Protein 5LS7 (pdb70)

Structure (mmCIF, N/CA/C/O backbone):
data_5LS7
#
_entry.id   5LS7
#
_cell.length_a   85.863
_cell.length_b   85.863
_cell.length_c   80.055
_cell.angle_alpha   90.00
_cell.angle_beta   90.00
_cell.angle_gamma   90.00
#
_symmetry.space_group_name_H-M   'I 4'
#
loop_
_entity.id
_entity.type
_entity.pdbx_description
1 polymer 'Aspartate 1-decarboxylase'
2 polymer 'PanD maturation factor'
3 polymer 'Aspartate 1-decarboxylase'
4 non-polymer GLYCEROL
5 non-polymer DI(HYDROXYETHYL)ETHER
6 non-polymer 'ACETYL COENZYME *A'
7 non-polymer 'MAGNESIUM ION'
8 non-polymer 'CARBON DIOXIDE'
9 non-polymer 'THIOCYANATE ION'
10 non-polymer 'methyl radical'
11 water water
#
loop_
_atom_site.group_PDB
_atom_site.id
_atom_site.type_symbol
_atom_site.label_atom_id
_atom_site.label_alt_id
_atom_site.label_comp_id
_atom_site.label_asym_id
_atom_site.label_entity_id
_atom_site.label_seq_id
_atom_site.pdbx_PDB_ins_code
_atom_site.Cartn_x
_atom_site.Cartn_y
_atom_site.Cartn_z
_atom_site.occupancy
_atom_site.B_iso_or_equiv
_atom_site.auth_seq_id
_atom_site.auth_comp_id
_atom_site.auth_asym_id
_atom_site.auth_atom_id
_atom_site.pdbx_PDB_model_num
ATOM 1 C C . SER A 1 17 ? 0.904 8.237 -16.206 1.00 46.63 0 SER A C 1
ATOM 2 O O . SER A 1 17 ? 1.596 7.071 -15.589 1.00 29.13 0 SER A O 1
ATOM 3 N N . MET A 1 18 ? 0.194 9.314 -15.630 1.00 34.60 1 MET A N 1
ATOM 4 C CA A MET A 1 18 ? 0.111 9.503 -14.176 0.50 18.00 1 MET A CA 1
ATOM 5 C CA B MET A 1 18 ? 0.161 9.369 -14.141 0.50 20.89 1 MET A CA 1
ATOM 6 C C . MET A 1 18 ? -1.105 8.711 -13.610 1.00 14.99 1 MET A C 1
ATOM 7 O O . MET A 1 18 ? -2.223 8.989 -14.049 1.00 18.62 1 MET A O 1
ATOM 16 N N . ILE A 1 19 ? -0.902 7.761 -12.694 1.00 10.87 2 ILE A N 1
ATOM 17 C CA . ILE A 1 19 ? -1.943 6.878 -12.277 1.00 9.97 2 ILE A CA 1
ATOM 18 C C . ILE A 1 19 ? -2.337 7.148 -10.838 1.00 9.77 2 ILE A C 1
ATOM 19 O O . ILE A 1 19 ? -1.468 7.192 -9.933 1.00 10.57 2 ILE A O 1
ATOM 24 N N . ARG A 1 20 ? -3.642 7.336 -10.616 1.00 9.32 3 ARG A N 1
ATOM 25 C CA . ARG A 1 20 ? -4.211 7.604 -9.324 1.00 8.73 3 ARG A CA 1
ATOM 26 C C . ARG A 1 20 ? -4.785 6.326 -8.649 1.00 9.10 3 ARG A C 1
ATOM 27 O O . ARG A 1 20 ? -5.241 5.431 -9.363 1.00 9.71 3 ARG A O 1
ATOM 35 N N . THR A 1 21 ? -4.799 6.327 -7.325 1.00 8.25 4 THR A N 1
ATOM 36 C CA . THR A 1 21 ? -5.483 5.311 -6.529 1.00 8.37 4 THR A CA 1
ATOM 37 C C . THR A 1 21 ? -6.768 5.906 -5.976 1.00 8.18 4 THR A C 1
ATOM 38 O O . THR A 1 21 ? -6.711 6.907 -5.254 1.00 9.01 4 THR A O 1
ATOM 42 N N . MET A 1 22 ? -7.893 5.307 -6.348 1.00 8.01 5 MET A N 1
ATOM 43 C CA . MET A 1 22 ? -9.237 5.848 -6.070 1.00 8.51 5 MET A CA 1
ATOM 44 C C . MET A 1 22 ? -10.051 4.825 -5.292 1.00 7.94 5 MET A C 1
ATOM 45 O O . MET A 1 22 ? -9.957 3.621 -5.525 1.00 8.74 5 MET A O 1
ATOM 50 N N . LEU A 1 23 ? -10.938 5.341 -4.434 1.00 8.42 6 LEU A N 1
ATOM 51 C CA . LEU A 1 23 ? -11.934 4.458 -3.790 1.00 8.25 6 LEU A CA 1
ATOM 52 C C . LEU A 1 23 ? -12.811 3.832 -4.841 1.00 8.47 6 LEU A C 1
ATOM 53 O O . LEU A 1 23 ? -13.496 4.507 -5.607 1.00 9.57 6 LEU A O 1
ATOM 58 N N . GLN A 1 24 ? -12.789 2.467 -4.897 1.00 8.38 7 GLN A N 1
ATOM 59 C CA . GLN A 1 24 ? -13.641 1.759 -5.844 1.00 8.42 7 GLN A CA 1
ATOM 60 C C . GLN A 1 24 ? -15.063 1.613 -5.318 1.00 8.62 7 GLN A C 1
ATOM 61 O O . GLN A 1 24 ? -16.041 1.765 -6.075 1.00 9.66 7 GLN A O 1
ATOM 67 N N . GLY A 1 25 ? -15.164 1.322 -4.037 1.00 8.90 8 GLY A N 1
ATOM 68 C CA . GLY A 1 25 ? -16.471 1.091 -3.396 1.00 9.70 8 GLY A CA 1
ATOM 69 C C . GLY A 1 25 ? -16.269 0.783 -1.942 1.00 8.07 8 GLY A C 1
ATOM 70 O O . GLY A 1 25 ? -15.173 0.544 -1.476 1.00 9.23 8 GLY A O 1
ATOM 71 N N . LYS A 1 26 ? -17.404 0.841 -1.220 1.00 8.18 9 LYS A N 1
ATOM 72 C CA . LYS A 1 26 ? -17.346 0.576 0.195 1.00 8.26 9 LYS A CA 1
ATOM 73 C C . LYS A 1 26 ? -18.675 0.015 0.707 1.00 8.24 9 LYS A C 1
ATOM 74 O O . LYS A 1 26 ? -19.750 0.320 0.158 1.00 9.16 9 LYS A O 1
ATOM 80 N N . LEU A 1 27 ? -18.558 -0.751 1.767 1.00 7.68 10 LEU A N 1
ATOM 81 C CA . LEU A 1 27 ? -19.675 -1.193 2.608 1.00 8.13 10 LEU A CA 1
ATOM 82 C C . LEU A 1 27 ? -19.610 -0.377 3.894 1.00 8.13 10 LEU A C 1
ATOM 83 O O . LEU A 1 27 ? -18.675 -0.474 4.653 1.00 9.29 10 LEU A O 1
ATOM 88 N N . HIS A 1 28 ? -20.643 0.489 4.063 1.00 8.56 11 HIS A N 1
ATOM 89 C CA . HIS A 1 28 ? -20.642 1.457 5.176 1.00 8.78 11 HIS A CA 1
ATOM 90 C C . HIS A 1 28 ? -21.421 0.939 6.360 1.00 8.51 11 HIS A C 1
ATOM 91 O O . HIS A 1 28 ? -22.652 0.756 6.301 1.00 9.18 11 HIS A O 1
ATOM 98 N N . ARG A 1 29 ? -20.740 0.720 7.483 1.00 8.54 12 ARG A N 1
ATOM 99 C CA . ARG A 1 29 ? -21.321 0.366 8.740 1.00 9.03 12 ARG A CA 1
ATOM 100 C C . ARG A 1 29 ? -22.030 -0.977 8.702 1.00 9.64 12 ARG A C 1
ATOM 101 O O . ARG A 1 29 ? -23.140 -1.168 9.219 1.00 11.50 12 ARG A O 1
ATOM 109 N N . VAL A 1 30 ? -21.368 -1.984 8.120 1.00 9.00 13 VAL A N 1
ATOM 110 C CA . VAL A 1 30 ? -21.763 -3.345 8.334 1.00 9.45 13 VAL A CA 1
ATOM 111 C C . VAL A 1 30 ? -21.328 -3.784 9.723 1.00 8.95 13 VAL A C 1
ATOM 112 O O . VAL A 1 30 ? -20.381 -3.222 10.307 1.00 10.46 13 VAL A O 1
ATOM 116 N N . LYS A 1 31 ? -21.987 -4.806 10.234 1.00 9.56 14 LYS A N 1
ATOM 117 C CA A LYS A 1 31 ? -21.760 -5.321 11.496 0.50 8.95 14 LYS A CA 1
ATOM 118 C CA B LYS A 1 31 ? -21.753 -5.348 11.584 0.50 9.13 14 LYS A CA 1
ATOM 119 C C . LYS A 1 31 ? -21.095 -6.721 11.438 1.00 9.23 14 LYS A C 1
ATOM 120 O O . LYS A 1 31 ? -21.566 -7.594 10.670 1.00 10.66 14 LYS A O 1
ATOM 131 N N . VAL A 1 32 ? -20.026 -6.937 12.194 1.00 8.95 15 VAL A N 1
ATOM 132 C CA . VAL A 1 32 ? -19.339 -8.222 12.242 1.00 8.66 15 VAL A CA 1
ATOM 133 C C . VAL A 1 32 ? -20.311 -9.286 12.837 1.00 9.12 15 VAL A C 1
ATOM 134 O O . VAL A 1 32 ? -20.839 -9.093 13.933 1.00 10.26 15 VAL A O 1
ATOM 138 N N . THR A 1 33 ? -20.457 -10.393 12.147 1.00 9.14 16 THR A N 1
ATOM 139 C CA . THR A 1 33 ? -21.318 -11.510 12.549 1.00 9.84 16 THR A CA 1
ATOM 140 C C . THR A 1 33 ? -20.540 -12.629 13.221 1.00 10.26 16 THR A C 1
ATOM 141 O O . THR A 1 33 ? -21.113 -13.384 14.026 1.00 11.46 16 THR A O 1
ATOM 145 N N . HIS A 1 34 ? -19.274 -12.800 12.871 1.00 10.16 17 HIS A N 1
ATOM 146 C CA . HIS A 1 34 ? -18.434 -13.877 13.357 1.00 11.42 17 HIS A CA 1
ATOM 147 C C . HIS A 1 34 ? -17.023 -13.316 13.476 1.00 11.13 17 HIS A C 1
ATOM 148 O O . HIS A 1 34 ? -16.598 -12.534 12.608 1.00 10.81 17 HIS A O 1
ATOM 155 N N . ALA A 1 35 ? -16.272 -13.731 14.503 1.00 12.08 18 ALA A N 1
ATOM 156 C CA . ALA A 1 35 ? -14.838 -13.335 14.665 1.00 12.76 18 ALA A CA 1
ATOM 157 C C . ALA A 1 35 ? -14.171 -14.545 15.211 1.00 13.52 18 ALA A C 1
ATOM 158 O O . ALA A 1 35 ? -14.471 -14.936 16.346 1.00 18.90 18 ALA A O 1
ATOM 160 N N . ASP A 1 36 ? -13.383 -15.280 14.424 1.00 10.59 19 ASP A N 1
ATOM 161 C CA . ASP A 1 36 ? -12.868 -16.588 14.884 1.00 10.08 19 ASP A CA 1
ATOM 162 C C . ASP A 1 36 ? -11.440 -16.790 14.353 1.00 9.84 19 ASP A C 1
ATOM 163 O O . ASP A 1 36 ? -11.216 -16.908 13.141 1.00 10.06 19 ASP A O 1
ATOM 168 N N . LEU A 1 37 ? -10.510 -16.877 15.305 1.00 9.85 20 LEU A N 1
ATOM 169 C CA . LEU A 1 37 ? -9.086 -17.097 15.022 1.00 10.03 20 LEU A CA 1
ATOM 170 C C . LEU A 1 37 ? -8.862 -18.406 14.279 1.00 10.68 20 LEU A C 1
ATOM 171 O O . LEU A 1 37 ? -7.810 -18.551 13.585 1.00 11.77 20 LEU A O 1
ATOM 176 N N . HIS A 1 38 ? -9.736 -19.392 14.461 1.00 10.49 21 HIS A N 1
ATOM 177 C CA . HIS A 1 38 ? -9.535 -20.723 13.870 1.00 11.18 21 HIS A CA 1
ATOM 178 C C . HIS A 1 38 ? -10.109 -20.789 12.458 1.00 11.50 21 HIS A C 1
ATOM 179 O O . HIS A 1 38 ? -9.858 -21.782 11.766 1.00 13.71 21 HIS A O 1
ATOM 186 N N . TYR A 1 39 ? -10.898 -19.829 11.991 1.00 9.90 22 TYR A N 1
ATOM 187 C CA . TYR A 1 39 ? -11.410 -19.840 10.634 1.00 9.79 22 TYR A CA 1
ATOM 188 C C . TYR A 1 39 ? -10.318 -19.480 9.621 1.00 10.15 22 TYR A C 1
ATOM 189 O O . TYR A 1 39 ? -9.404 -18.691 9.972 1.00 11.25 22 TYR A O 1
ATOM 198 N N . GLU A 1 40 ? -10.446 -19.965 8.414 1.00 9.68 23 GLU A N 1
ATOM 199 C CA . GLU A 1 40 ? -9.597 -19.494 7.352 1.00 11.24 23 GLU A CA 1
ATOM 200 C C . GLU A 1 40 ? -10.116 -18.108 6.887 1.00 11.50 23 GLU A C 1
ATOM 201 O O . GLU A 1 40 ? -11.368 -17.990 6.654 1.00 12.87 23 GLU A O 1
ATOM 207 N N . GLY A 1 41 ? -9.361 -17.059 6.806 1.00 12.12 24 GLY A N 1
ATOM 208 C CA . GLY A 1 41 ? -7.856 -16.955 6.974 1.00 15.99 24 GLY A CA 1
ATOM 209 C C . GLY A 1 41 ? -7.162 -16.909 5.504 1.00 15.06 24 GLY A C 1
ATOM 210 O O . GLY A 1 41 ? -6.158 -17.416 5.296 1.00 17.55 24 GLY A O 1
ATOM 212 N N . MET B 2 1 ? -23.700 12.023 10.150 1.00 11.40 1 MET B N 1
ATOM 213 C CA . MET B 2 1 ? -24.085 10.681 9.607 1.00 11.06 1 MET B CA 1
ATOM 214 C C . MET B 2 1 ? -24.278 10.744 8.124 1.00 10.48 1 MET B C 1
ATOM 215 O O . MET B 2 1 ? -24.341 11.835 7.515 1.00 11.20 1 MET B O 1
ATOM 220 N N . LYS B 2 2 ? -24.378 9.547 7.521 1.00 10.83 2 LYS B N 1
ATOM 221 C CA A LYS B 2 2 ? -24.596 9.375 6.129 0.50 10.31 2 LYS B CA 1
ATOM 222 C CA B LYS B 2 2 ? -24.572 9.423 6.088 0.50 10.50 2 LYS B CA 1
ATOM 223 C C . LYS B 2 2 ? -25.830 10.195 5.656 1.00 10.21 2 LYS B C 1
ATOM 224 O O . LYS B 2 2 ? -26.754 10.496 6.457 1.00 10.70 2 LYS B O 1
ATOM 235 N N . LEU B 2 3 ? -25.933 10.414 4.365 1.00 9.91 3 LEU B N 1
ATOM 236 C CA . LEU B 2 3 ? -27.080 11.135 3.758 1.00 9.52 3 LEU B CA 1
ATOM 237 C C . LEU B 2 3 ? -28.370 10.425 4.192 1.00 9.85 3 LEU B C 1
ATOM 238 O O . LEU B 2 3 ? -28.525 9.198 3.965 1.00 10.66 3 LEU B O 1
ATOM 243 N N . THR B 2 4 ? -29.307 11.208 4.729 1.00 10.21 4 THR B N 1
ATOM 244 C CA . THR B 2 4 ? -30.562 10.715 5.304 1.00 10.69 4 THR B CA 1
ATOM 245 C C . THR B 2 4 ? -31.645 11.700 4.974 1.00 10.76 4 THR B C 1
ATOM 246 O O . THR B 2 4 ? -31.438 12.925 5.141 1.00 11.79 4 THR B O 1
ATOM 250 N N . ILE B 2 5 ? -32.824 11.207 4.579 1.00 10.34 5 ILE B N 1
ATOM 251 C CA . ILE B 2 5 ? -33.974 12.074 4.322 1.00 10.21 5 ILE B CA 1
ATOM 252 C C . ILE B 2 5 ? -34.840 12.098 5.558 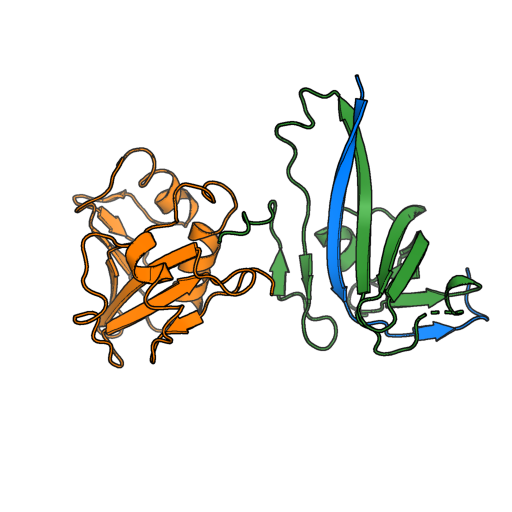1.00 11.44 5 ILE B C 1
ATOM 253 O O . ILE B 2 5 ? -35.158 11.013 6.083 1.00 13.24 5 ILE B O 1
ATOM 258 N N . ILE B 2 6 ? -35.219 13.284 5.998 1.00 11.40 6 ILE B N 1
ATOM 259 C CA . ILE B 2 6 ? -36.032 13.486 7.180 1.00 13.30 6 ILE B CA 1
ATOM 260 C C . ILE B 2 6 ? -37.228 14.366 6.889 1.00 12.60 6 ILE B C 1
ATOM 261 O O . ILE B 2 6 ? -37.165 15.238 6.048 1.00 13.74 6 ILE B O 1
ATOM 266 N N . ARG B 2 7 ? -38.288 14.126 7.603 1.00 14.66 7 ARG B N 1
ATOM 267 C CA . ARG B 2 7 ? -39.466 15.030 7.629 1.00 14.09 7 ARG B CA 1
ATOM 268 C C . ARG B 2 7 ? -39.246 15.953 8.783 1.00 16.90 7 ARG B C 1
ATOM 269 O O . ARG B 2 7 ? -39.093 15.549 9.965 1.00 19.66 7 ARG B O 1
ATOM 277 N N . LEU B 2 8 ? -39.227 17.252 8.491 1.00 14.78 8 LEU B N 1
ATOM 278 C CA . LEU B 2 8 ? -39.002 18.241 9.557 1.00 16.49 8 LEU B CA 1
ATOM 279 C C . LEU B 2 8 ? -40.369 18.724 10.140 1.00 18.92 8 LEU B C 1
ATOM 280 O O . LEU B 2 8 ? -41.190 19.339 9.431 1.00 20.87 8 LEU B O 1
ATOM 285 N N . GLU B 2 9 ? -40.570 18.528 11.439 1.00 23.00 9 GLU B N 1
ATOM 286 C CA . GLU B 2 9 ? -41.779 19.026 12.085 1.00 24.20 9 GLU B CA 1
ATOM 287 C C . GLU B 2 9 ? -41.475 20.124 13.078 1.00 30.81 9 GLU B C 1
ATOM 288 O O . GLU B 2 9 ? -42.381 20.820 13.500 1.00 36.13 9 GLU B O 1
ATOM 294 N N . LYS B 2 10 ? -40.268 20.201 13.557 1.00 33.06 10 LYS B N 1
ATOM 295 C CA . LYS B 2 10 ? -39.744 21.111 14.556 1.00 35.05 10 LYS B CA 1
ATOM 296 C C . LYS B 2 10 ? -38.400 21.527 13.888 1.00 36.17 10 LYS B C 1
ATOM 297 O O . LYS B 2 10 ? -37.775 20.774 13.066 1.00 33.38 10 LYS B O 1
ATOM 303 N N . PHE B 2 11 ? -37.970 22.750 14.102 1.00 34.05 11 PHE B N 1
ATOM 304 C CA . PHE B 2 11 ? -36.741 23.239 13.517 1.00 29.76 11 PHE B CA 1
ATOM 305 C C . PHE B 2 11 ? -35.769 23.604 14.604 1.00 26.44 11 PHE B C 1
ATOM 306 O O . PHE B 2 11 ? -36.097 24.333 15.511 1.00 37.65 11 PHE B O 1
ATOM 314 N N . SER B 2 12 ? -34.563 23.115 14.495 1.00 28.87 12 SER B N 1
ATOM 315 C CA . SER B 2 12 ? -33.499 23.452 15.412 1.00 30.48 12 SER B CA 1
ATOM 316 C C . SER B 2 12 ? -32.893 24.811 14.956 1.00 29.93 12 SER B C 1
ATOM 317 O O . SER B 2 12 ? -33.146 25.283 13.835 1.00 25.57 12 SER B O 1
ATOM 320 N N . ASP B 2 13 ? -32.092 25.458 15.834 1.00 32.36 13 ASP B N 1
ATOM 321 C CA . ASP B 2 13 ? -31.310 26.625 15.337 1.00 30.58 13 ASP B CA 1
ATOM 322 C C . ASP B 2 13 ? -30.475 26.338 14.076 1.00 25.86 13 ASP B C 1
ATOM 323 O O . ASP B 2 13 ? -30.476 27.156 13.119 1.00 27.83 13 ASP B O 1
ATOM 328 N N . GLN B 2 14 ? -29.815 25.206 14.038 1.00 23.43 14 GLN B N 1
ATOM 329 C CA . GLN B 2 14 ? -28.989 24.882 12.903 1.00 24.11 14 GLN B CA 1
ATOM 330 C C . GLN B 2 14 ? -29.877 24.576 11.697 1.00 20.02 14 GLN B C 1
ATOM 331 O O . GLN B 2 14 ? -29.510 24.939 10.600 1.00 19.09 14 GLN B O 1
ATOM 337 N N . ASP B 2 15 ? -31.062 23.949 11.877 1.00 19.38 15 ASP B N 1
ATOM 338 C CA . ASP B 2 15 ? -31.952 23.771 10.758 1.00 18.64 15 ASP B CA 1
ATOM 339 C C . ASP B 2 15 ? -32.388 25.102 10.121 1.00 17.86 15 ASP B C 1
ATOM 340 O O . ASP B 2 15 ? -32.435 25.232 8.894 1.00 18.27 15 ASP B O 1
ATOM 345 N N . ARG B 2 16 ? -32.643 26.082 10.965 1.00 20.74 16 ARG B N 1
ATOM 346 C CA A ARG B 2 16 ? -32.933 27.405 10.456 0.50 22.23 16 ARG B CA 1
ATOM 347 C CA B ARG B 2 16 ? -32.993 27.402 10.478 0.50 22.84 16 ARG B CA 1
ATOM 348 C C . ARG B 2 16 ? -31.830 28.105 9.690 1.00 21.41 16 ARG B C 1
ATOM 349 O O . ARG B 2 16 ? -32.075 28.672 8.630 1.00 24.35 16 ARG B O 1
ATOM 364 N N . ILE B 2 17 ? -30.599 27.973 10.199 1.00 21.87 17 ILE B N 1
ATOM 365 C CA . ILE B 2 17 ? -29.418 28.429 9.458 1.00 22.07 17 ILE B CA 1
ATOM 366 C C . ILE B 2 17 ? -29.362 27.797 8.064 1.00 17.75 17 ILE B C 1
ATOM 367 O O . ILE B 2 17 ? -29.152 28.404 7.033 1.00 20.03 17 ILE B O 1
ATOM 372 N N . ASP B 2 18 ? -29.496 26.473 8.051 1.00 16.64 18 ASP B N 1
ATOM 373 C CA . ASP B 2 18 ? -29.330 25.685 6.836 1.00 15.61 18 ASP B CA 1
ATOM 374 C C . ASP B 2 18 ? -30.468 25.956 5.845 1.00 15.94 18 ASP B C 1
ATOM 375 O O . ASP B 2 18 ? -30.200 26.100 4.625 1.00 15.67 18 ASP B O 1
ATOM 380 N N . LEU B 2 19 ? -31.715 26.073 6.337 1.00 16.15 19 LEU B N 1
ATOM 381 C CA . LEU B 2 19 ? -32.830 26.359 5.464 1.00 17.70 19 LEU B CA 1
ATOM 382 C C . LEU B 2 19 ? -32.701 27.780 4.860 1.00 18.22 19 LEU B C 1
ATOM 383 O O . LEU B 2 19 ? -33.204 28.002 3.718 1.00 18.82 19 LEU B O 1
ATOM 388 N N . GLN B 2 20 ? -32.063 28.704 5.586 1.00 20.77 20 GLN B N 1
ATOM 389 C CA . GLN B 2 20 ? -31.850 30.003 4.959 1.00 23.20 20 GLN B CA 1
ATOM 390 C C . GLN B 2 20 ? -30.837 29.987 3.808 1.00 20.62 20 GLN B C 1
ATOM 391 O O . GLN B 2 20 ? -30.979 30.793 2.906 1.00 23.98 20 GLN B O 1
ATOM 397 N N . LYS B 2 21 ? -29.870 29.065 3.838 1.00 18.82 21 LYS B N 1
ATOM 398 C CA . LYS B 2 21 ? -28.991 28.838 2.735 1.00 18.35 21 LYS B CA 1
ATOM 399 C C . LYS B 2 21 ? -29.650 28.115 1.589 1.00 19.65 21 LYS B C 1
ATOM 400 O O . LYS B 2 21 ? -29.367 28.399 0.395 1.00 22.17 21 LYS B O 1
ATOM 406 N N . ILE B 2 22 ? -30.500 27.128 1.837 1.00 15.47 22 ILE B N 1
ATOM 407 C CA . ILE B 2 22 ? -31.190 26.367 0.850 1.00 14.65 22 ILE B CA 1
ATOM 408 C C . ILE B 2 22 ? -32.217 27.313 0.148 1.00 17.12 22 ILE B C 1
ATOM 409 O O . ILE B 2 22 ? -32.343 27.240 -1.102 1.00 19.45 22 ILE B O 1
ATOM 414 N N . TRP B 2 23 ? -32.963 28.089 0.943 1.00 16.21 23 TRP B N 1
ATOM 415 C CA . TRP B 2 23 ? -34.073 28.988 0.465 1.00 18.44 23 TRP B CA 1
ATOM 416 C C . TRP B 2 23 ? -33.833 30.455 0.922 1.00 25.98 23 TRP B C 1
ATOM 417 O O . TRP B 2 23 ? -34.447 30.933 1.878 1.00 28.77 23 TRP B O 1
ATOM 428 N N . PRO B 2 24 ? -32.926 31.118 0.352 1.00 27.93 24 PRO B N 1
ATOM 429 C CA . PRO B 2 24 ? -32.799 32.617 0.807 1.00 37.45 24 PRO B CA 1
ATOM 430 C C . PRO B 2 24 ? -34.142 33.442 0.615 1.00 41.34 24 PRO B C 1
ATOM 431 O O . PRO B 2 24 ? -34.317 34.572 1.368 1.00 51.49 24 PRO B O 1
ATOM 435 N N . GLU B 2 25 ? -34.957 33.084 -0.325 1.00 36.71 25 GLU B N 1
ATOM 436 C CA . GLU B 2 25 ? -36.306 33.730 -0.512 1.00 34.20 25 GLU B CA 1
ATOM 437 C C . GLU B 2 25 ? -37.241 33.634 0.682 1.00 36.67 25 GLU B C 1
ATOM 438 O O . GLU B 2 25 ? -38.198 34.429 0.757 1.00 41.35 25 GLU B O 1
ATOM 444 N N . TYR B 2 26 ? -37.105 32.682 1.592 1.00 29.59 26 TYR B N 1
ATOM 445 C CA . TYR B 2 26 ? -38.051 32.445 2.639 1.00 29.74 26 TYR B CA 1
ATOM 446 C C . TYR B 2 26 ? -37.558 32.821 3.999 1.00 40.19 26 TYR B C 1
ATOM 447 O O . TYR B 2 26 ? -36.415 32.510 4.346 1.00 52.71 26 TYR B O 1
ATOM 456 N N . SER B 2 27 ? -38.415 33.422 4.815 1.00 46.38 27 SER B N 1
ATOM 457 C CA . SER B 2 27 ? -38.136 33.480 6.241 1.00 55.07 27 SER B CA 1
ATOM 458 C C . SER B 2 27 ? -38.441 32.115 6.879 1.00 60.68 27 SER B C 1
ATOM 459 O O . SER B 2 27 ? -39.619 31.669 6.801 1.00 54.37 27 SER B O 1
ATOM 462 N N . PRO B 2 28 ? -37.417 31.415 7.494 1.00 68.74 28 PRO B N 1
ATOM 463 C CA . PRO B 2 28 ? -37.848 30.212 8.264 1.00 76.79 28 PRO B CA 1
ATOM 464 C C . PRO B 2 28 ? -39.066 30.432 9.212 1.00 81.57 28 PRO B C 1
ATOM 465 O O . PRO B 2 28 ? -39.858 29.501 9.400 1.00 76.68 28 PRO B O 1
ATOM 469 N N . SER B 2 29 ? -39.229 31.657 9.727 1.00 78.51 29 SER B N 1
ATOM 470 C CA . SER B 2 29 ? -40.431 32.069 10.462 1.00 85.61 29 SER B CA 1
ATOM 471 C C . SER B 2 29 ? -41.734 31.631 9.820 1.00 79.57 29 SER B C 1
ATOM 472 O O . SER B 2 29 ? -42.582 31.101 10.518 1.00 96.03 29 SER B O 1
ATOM 475 N N . 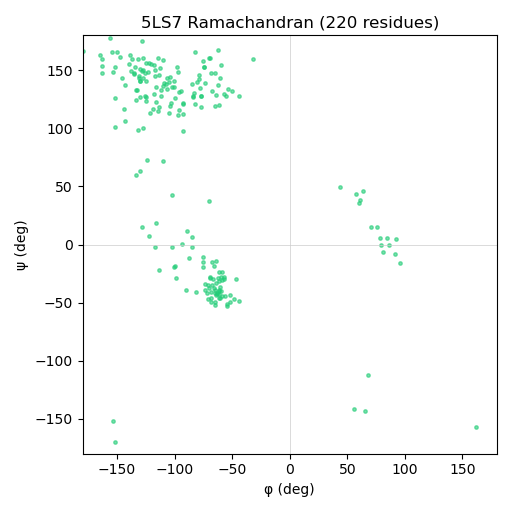SER B 2 30 ? -41.904 31.855 8.517 1.00 66.00 30 SER B N 1
ATOM 476 C CA . SER B 2 30 ? -43.165 31.514 7.831 1.00 63.17 30 SER B CA 1
ATOM 477 C C . SER B 2 30 ? -43.060 30.222 7.008 1.00 63.40 30 SER B C 1
ATOM 478 O O . SER B 2 30 ? -43.533 30.151 5.879 1.00 64.14 30 SER B O 1
ATOM 481 N N . LEU B 2 31 ? -42.404 29.217 7.599 1.00 58.55 31 LEU B N 1
ATOM 482 C CA . LEU B 2 31 ? -42.386 27.829 7.130 1.00 49.87 31 LEU B CA 1
ATOM 483 C C . LEU B 2 31 ? -43.185 26.985 8.141 1.00 50.20 31 LEU B C 1
ATOM 484 O O . LEU B 2 31 ? -42.718 26.152 8.930 1.00 46.96 31 LEU B O 1
ATOM 489 N N . GLN B 2 32 ? -44.446 27.219 8.063 1.00 36.57 32 GLN B N 1
ATOM 490 C CA . GLN B 2 32 ? -45.396 26.544 8.883 1.00 42.20 32 GLN B CA 1
ATOM 491 C C . GLN B 2 32 ? -45.655 25.150 8.235 1.00 33.26 32 GLN B C 1
ATOM 492 O O . GLN B 2 32 ? -45.771 25.007 7.020 1.00 34.86 32 GLN B O 1
ATOM 498 N N . VAL B 2 33 ? -45.768 24.172 9.102 1.00 27.60 33 VAL B N 1
ATOM 499 C CA . VAL B 2 33 ? -46.028 22.776 8.677 1.00 23.82 33 VAL B CA 1
ATOM 500 C C . VAL B 2 33 ? -47.171 22.201 9.456 1.00 25.22 33 VAL B C 1
ATOM 501 O O . VAL B 2 33 ? -47.491 22.558 10.596 1.00 29.41 33 VAL B O 1
ATOM 505 N N . ASP B 2 34 ? -47.848 21.276 8.774 1.00 21.97 34 ASP B N 1
ATOM 506 C CA . ASP B 2 34 ? -48.956 20.521 9.450 1.00 23.14 34 ASP B CA 1
ATOM 507 C C . ASP B 2 34 ? -49.032 19.174 8.755 1.00 23.80 34 ASP B C 1
ATOM 508 O O . ASP B 2 34 ? -48.175 18.861 7.937 1.00 22.94 34 ASP B O 1
ATOM 513 N N . ASP B 2 35 ? -50.042 18.381 9.007 1.00 25.77 35 ASP B N 1
ATOM 514 C CA . ASP B 2 35 ? -50.063 17.097 8.366 1.00 26.83 35 ASP B CA 1
ATOM 515 C C . ASP B 2 35 ? -50.111 17.025 6.898 1.00 22.52 35 ASP B C 1
ATOM 516 O O . ASP B 2 35 ? -49.587 16.022 6.317 1.00 23.44 35 ASP B O 1
ATOM 521 N N . ASN B 2 36 ? -50.750 18.014 6.255 1.00 20.54 36 ASN B N 1
ATOM 522 C CA . ASN B 2 36 ? -50.834 18.082 4.779 1.00 17.92 36 ASN B CA 1
ATOM 523 C C . ASN B 2 36 ? -49.867 19.093 4.108 1.00 17.21 36 ASN B C 1
ATOM 524 O O . ASN B 2 36 ? -49.807 19.109 2.907 1.00 19.71 36 ASN B O 1
ATOM 529 N N . HIS B 2 37 ? -49.090 19.836 4.922 1.00 18.26 37 HIS B N 1
ATOM 530 C CA . HIS B 2 37 ? -48.096 20.798 4.394 1.00 16.10 37 HIS B CA 1
ATOM 531 C C . HIS B 2 37 ? -46.788 20.436 5.092 1.00 16.31 37 HIS B C 1
ATOM 532 O O . HIS B 2 37 ? -46.590 20.805 6.237 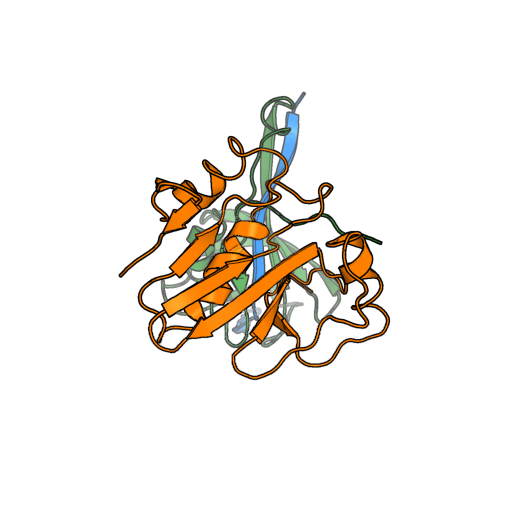1.00 18.81 37 HIS B O 1
ATOM 539 N N . ARG B 2 38 ? -45.935 19.715 4.381 1.00 14.39 38 ARG B N 1
ATOM 540 C CA . ARG B 2 38 ? -44.750 19.125 4.973 1.00 15.26 38 ARG B CA 1
ATOM 541 C C . ARG B 2 38 ? -43.479 19.736 4.410 1.00 13.07 38 ARG B C 1
ATOM 542 O O . ARG B 2 38 ? -43.478 20.225 3.272 1.00 14.26 38 ARG B O 1
ATOM 550 N N . ILE B 2 39 ? -42.378 19.583 5.131 1.00 13.11 39 ILE B N 1
ATOM 551 C CA . ILE B 2 39 ? -41.001 19.915 4.645 1.00 12.76 39 ILE B CA 1
ATOM 552 C C . ILE B 2 39 ? -40.204 18.622 4.839 1.00 12.11 39 ILE B C 1
ATOM 553 O O . ILE B 2 39 ? -40.158 18.072 5.925 1.00 13.48 39 ILE B O 1
ATOM 558 N N . TYR B 2 40 ? -39.569 18.203 3.722 1.00 11.54 40 TYR B N 1
ATOM 559 C CA . TYR B 2 40 ? -38.583 17.097 3.771 1.00 11.25 40 TYR B CA 1
ATOM 560 C C . TYR B 2 40 ? -37.239 17.712 3.436 1.00 11.28 40 TYR B C 1
ATOM 561 O O . TYR B 2 40 ? -37.108 18.579 2.573 1.00 11.91 40 TYR B O 1
ATOM 570 N N . ALA B 2 41 ? -36.196 17.166 4.079 1.00 10.67 41 ALA B N 1
ATOM 571 C CA . ALA B 2 41 ? -34.822 17.656 3.896 1.00 10.37 41 ALA B CA 1
ATOM 572 C C . ALA B 2 41 ? -33.862 16.518 3.830 1.00 10.16 41 ALA B C 1
ATOM 573 O O . ALA B 2 41 ? -34.081 15.424 4.378 1.00 11.35 41 ALA B O 1
ATOM 575 N N . ALA B 2 42 ? -32.705 16.764 3.169 1.00 10.19 42 ALA B N 1
ATOM 576 C CA . ALA B 2 42 ? -31.602 15.833 3.137 1.00 9.58 42 ALA B CA 1
ATOM 577 C C . ALA B 2 42 ? -30.496 16.298 4.092 1.00 9.64 42 ALA B C 1
ATOM 578 O O . ALA B 2 42 ? -30.032 17.427 3.957 1.00 11.61 42 ALA B O 1
ATOM 580 N N . ARG B 2 43 ? -30.156 15.435 5.046 1.00 10.12 43 ARG B N 1
ATOM 581 C CA A ARG B 2 43 ? -29.189 15.711 6.120 0.50 11.30 43 ARG B CA 1
ATOM 582 C CA B ARG B 2 43 ? -29.164 15.732 6.098 0.50 10.85 43 ARG B CA 1
ATOM 583 C C . ARG B 2 43 ? -27.912 14.931 5.843 1.00 9.71 43 ARG B C 1
ATOM 584 O O . ARG B 2 43 ? -27.977 13.734 5.433 1.00 11.12 43 ARG B O 1
ATOM 599 N N . PHE B 2 44 ? -26.732 15.549 6.087 1.00 10.33 44 PHE B N 1
ATOM 600 C CA . PHE B 2 44 ? -25.422 14.855 5.899 1.00 10.11 44 PHE B CA 1
ATOM 601 C C . PHE B 2 44 ? -24.456 15.527 6.908 1.00 10.03 44 PHE B C 1
ATOM 602 O O . PHE B 2 44 ? -24.311 16.754 6.879 1.00 10.22 44 PHE B O 1
ATOM 610 N N . ASN B 2 45 ? -23.813 14.698 7.750 1.00 10.69 45 ASN B N 1
ATOM 611 C CA . ASN B 2 45 ? -22.840 15.239 8.701 1.00 10.44 45 ASN B CA 1
ATOM 612 C C . ASN B 2 45 ? -23.336 16.512 9.393 1.00 11.61 45 ASN B C 1
ATOM 613 O O . ASN B 2 45 ? -22.693 17.544 9.468 1.00 12.61 45 ASN B O 1
ATOM 618 N N . GLU B 2 46 ? -24.602 16.381 9.908 1.00 12.17 46 GLU B N 1
ATOM 619 C CA . GLU B 2 46 ? -25.183 17.370 10.836 1.00 12.96 46 GLU B CA 1
ATOM 620 C C . GLU B 2 46 ? -25.636 18.669 10.146 1.00 11.87 46 GLU B C 1
ATOM 621 O O . GLU B 2 46 ? -25.918 19.663 10.833 1.00 13.56 46 GLU B O 1
ATOM 627 N N . ARG B 2 47 ? -25.753 18.664 8.847 1.00 11.71 47 ARG B N 1
ATOM 628 C CA . ARG B 2 47 ? -26.241 19.833 8.087 1.00 10.89 47 ARG B CA 1
ATOM 629 C C . ARG B 2 47 ? -27.251 19.434 7.035 1.00 10.33 47 ARG B C 1
ATOM 630 O O . ARG B 2 47 ? -27.180 18.351 6.463 1.00 12.12 47 ARG B O 1
ATOM 638 N N . LEU B 2 48 ? -28.216 20.338 6.766 1.00 10.85 48 LEU B N 1
ATOM 639 C CA . LEU B 2 48 ? -29.173 20.129 5.704 1.00 10.27 48 LEU B CA 1
ATOM 640 C C . LEU B 2 48 ? -28.580 20.588 4.357 1.00 10.27 48 LEU B C 1
ATOM 641 O O . LEU B 2 48 ? -28.072 21.732 4.259 1.00 11.93 48 LEU B O 1
ATOM 646 N N . LEU B 2 49 ? -28.596 19.727 3.343 1.00 9.82 49 LEU B N 1
ATOM 647 C CA . LEU B 2 49 ? -28.071 19.970 2.011 1.00 10.31 49 LEU B CA 1
ATOM 648 C C . LEU B 2 49 ? -29.106 20.319 0.978 1.00 9.74 49 LEU B C 1
ATOM 649 O O . LEU B 2 49 ? -28.759 20.797 -0.085 1.00 11.17 49 LEU B O 1
ATOM 654 N N . ALA B 2 50 ? -30.374 19.986 1.278 1.00 9.59 50 ALA B N 1
ATOM 655 C CA . ALA B 2 50 ? -31.445 20.177 0.287 1.00 9.67 50 ALA B CA 1
ATOM 656 C C . ALA B 2 50 ? -32.770 20.125 1.012 1.00 9.50 50 ALA B C 1
ATOM 657 O O . ALA B 2 50 ? -32.857 19.515 2.084 1.00 10.46 50 ALA B O 1
ATOM 659 N N . ALA B 2 51 ? -33.812 20.681 0.405 1.00 9.60 51 ALA B N 1
ATOM 660 C CA . ALA B 2 51 ? -35.157 20.573 0.919 1.00 10.24 51 ALA B CA 1
ATOM 661 C C . ALA B 2 51 ? -36.196 20.717 -0.148 1.00 9.87 51 ALA B C 1
ATOM 662 O O . ALA B 2 51 ? -35.901 21.150 -1.248 1.00 10.54 51 ALA B O 1
ATOM 664 N N . VAL B 2 52 ? -37.437 20.329 0.214 1.00 10.48 52 VAL B N 1
ATOM 665 C CA . VAL B 2 52 ? -38.610 20.452 -0.672 1.00 10.45 52 VAL B CA 1
ATOM 666 C C . VAL B 2 52 ? -39.820 20.566 0.188 1.00 10.43 52 VAL B C 1
ATOM 667 O O . VAL B 2 52 ? -39.886 20.032 1.300 1.00 11.80 52 VAL B O 1
ATOM 671 N N . ARG B 2 53 ? -40.828 21.319 -0.326 1.00 10.76 53 ARG B N 1
ATOM 672 C CA . ARG B 2 53 ? -42.122 21.411 0.320 1.00 11.74 53 ARG B CA 1
ATOM 673 C C . ARG B 2 53 ? -43.117 20.494 -0.377 1.00 11.31 53 ARG B C 1
ATOM 674 O O . ARG B 2 53 ? -43.123 20.350 -1.599 1.00 12.01 53 ARG B O 1
ATOM 682 N N . VAL B 2 54 ? -43.952 19.858 0.450 1.00 11.93 54 VAL B N 1
ATOM 683 C CA . VAL B 2 54 ? -44.921 18.856 -0.032 1.00 12.16 54 VAL B CA 1
ATOM 684 C C . VAL B 2 54 ? -46.327 19.230 0.437 1.00 13.73 54 VAL B C 1
ATOM 685 O O . VAL B 2 54 ? -46.506 19.506 1.656 1.00 16.78 54 VAL B O 1
ATOM 689 N N . THR B 2 55 ? -47.263 19.288 -0.481 1.00 12.68 55 THR B N 1
ATOM 690 C CA . THR B 2 55 ? -48.680 19.556 -0.175 1.00 14.61 55 THR B CA 1
ATOM 691 C C . THR B 2 55 ? -49.472 18.293 -0.508 1.00 14.24 55 THR B C 1
ATOM 692 O O . THR B 2 55 ? -49.451 17.877 -1.660 1.00 16.52 55 THR B O 1
ATOM 696 N N . LEU B 2 56 ? -50.119 17.691 0.500 1.00 14.90 56 LEU B N 1
ATOM 697 C CA . LEU B 2 56 ? -50.884 16.430 0.284 1.00 15.58 56 LEU B CA 1
ATOM 698 C C . LEU B 2 56 ? -52.384 16.777 0.180 1.00 15.71 56 LEU B C 1
ATOM 699 O O . LEU B 2 56 ? -52.948 17.517 1.054 1.00 18.88 56 LEU B O 1
ATOM 704 N N . SER B 2 57 ? -53.023 16.183 -0.778 1.00 14.70 57 SER B N 1
ATOM 705 C CA . SER B 2 57 ? -54.477 16.221 -0.968 1.00 17.48 57 SER B CA 1
ATOM 706 C C . SER B 2 57 ? -54.935 14.754 -1.247 1.00 15.35 57 SER B C 1
ATOM 707 O O . SER B 2 57 ? -55.514 14.442 -2.305 1.00 17.19 57 SER B O 1
ATOM 710 N N . GLY B 2 58 ? -54.680 13.873 -0.308 1.00 15.46 58 GLY B N 1
ATOM 711 C CA . GLY B 2 58 ? -55.062 12.458 -0.421 1.00 16.02 58 GLY B CA 1
ATOM 712 C C . GLY B 2 58 ? -54.280 11.733 -1.510 1.00 16.32 58 GLY B C 1
ATOM 713 O O . GLY B 2 58 ? -53.033 11.651 -1.450 1.00 18.12 58 GLY B O 1
ATOM 714 N N . THR B 2 59 ? -54.963 11.336 -2.592 1.00 15.11 59 THR B N 1
ATOM 715 C CA . THR B 2 59 ? -54.309 10.645 -3.714 1.00 14.80 59 THR B CA 1
ATOM 716 C C . THR B 2 59 ? -53.497 11.591 -4.590 1.00 15.89 59 THR B C 1
ATOM 717 O O . THR B 2 59 ? -52.758 11.102 -5.451 1.00 16.98 59 THR B O 1
ATOM 721 N N . GLU B 2 60 ? -53.640 12.925 -4.390 1.00 15.23 60 GLU B N 1
ATOM 722 C CA . GLU B 2 60 ? -52.890 13.892 -5.145 1.00 16.00 60 GLU B CA 1
ATOM 723 C C . GLU B 2 60 ? -51.886 14.574 -4.272 1.00 14.07 60 GLU B C 1
ATOM 724 O O . GLU B 2 60 ? -52.188 14.888 -3.131 1.00 16.68 60 GLU B O 1
ATOM 730 N N . GLY B 2 61 ? -50.646 14.746 -4.796 1.00 13.27 61 GLY B N 1
ATOM 731 C CA . GLY B 2 61 ? -49.627 15.478 -4.065 1.00 13.21 61 GLY B CA 1
ATOM 732 C C . GLY B 2 61 ? -48.899 16.459 -4.948 1.00 12.31 61 GLY B C 1
ATOM 733 O O . GLY B 2 61 ? -48.795 16.231 -6.154 1.00 13.72 61 GLY B O 1
ATOM 734 N N . ALA B 2 62 ? -48.383 17.537 -4.319 1.00 12.75 62 ALA B N 1
ATOM 735 C CA . ALA B 2 62 ? -47.654 18.581 -5.065 1.00 12.50 62 ALA B CA 1
ATOM 736 C C . ALA B 2 62 ? -46.309 18.850 -4.362 1.00 12.56 62 ALA B C 1
ATOM 737 O O . ALA B 2 62 ? -46.253 18.883 -3.131 1.00 15.45 62 ALA B O 1
ATOM 739 N N . LEU B 2 63 ? -45.308 19.052 -5.177 1.00 11.82 63 LEU B N 1
ATOM 740 C CA . LEU B 2 63 ? -43.973 19.383 -4.772 1.00 12.00 63 LEU B CA 1
ATOM 741 C C . LEU B 2 63 ? -43.705 20.851 -5.107 1.00 11.36 63 LEU B C 1
ATOM 742 O O . LEU B 2 63 ? -44.052 21.267 -6.226 1.00 13.62 63 LEU B O 1
ATOM 747 N N . ASP B 2 64 ? -43.050 21.614 -4.219 1.00 11.16 64 ASP B N 1
ATOM 748 C CA . ASP B 2 64 ? -42.630 22.967 -4.597 1.00 11.04 64 ASP B CA 1
ATOM 749 C C . ASP B 2 64 ? -41.328 23.264 -3.866 1.00 11.88 64 ASP B C 1
ATOM 750 O O . ASP B 2 64 ? -40.966 22.646 -2.854 1.00 11.90 64 ASP B O 1
ATOM 755 N N . SER B 2 65 ? -40.603 24.287 -4.383 1.00 13.01 65 SER B N 1
ATOM 756 C CA . SER B 2 65 ? -39.419 24.770 -3.735 1.00 13.33 65 SER B CA 1
ATOM 757 C C . SER B 2 65 ? -38.341 23.680 -3.599 1.00 12.10 65 SER B C 1
ATOM 758 O O . SER B 2 65 ? -37.570 23.689 -2.613 1.00 14.11 65 SER B O 1
ATOM 761 N N . LEU B 2 66 ? -38.199 22.786 -4.578 1.00 11.22 66 LEU B N 1
ATOM 762 C CA . LEU B 2 66 ? -37.109 21.804 -4.517 1.00 10.89 66 LEU B CA 1
ATOM 763 C C . LEU B 2 66 ? -35.764 22.515 -4.776 1.00 11.18 66 LEU B C 1
ATOM 764 O O . LEU B 2 66 ? -35.595 23.087 -5.887 1.00 12.70 66 LEU B O 1
ATOM 769 N N A ARG B 2 67 ? -34.800 22.353 -3.879 0.60 10.76 67 ARG B N 1
ATOM 770 N N B ARG B 2 67 ? -34.843 22.500 -3.812 0.40 11.57 67 ARG B N 1
ATOM 771 C CA . ARG B 2 67 ? -33.494 22.954 -4.131 1.00 10.99 67 ARG B CA 1
ATOM 772 C C . ARG B 2 67 ? -32.460 22.153 -3.333 1.00 10.07 67 ARG B C 1
ATOM 773 O O . ARG B 2 67 ? -32.611 21.923 -2.133 1.00 11.30 67 ARG B O 1
ATOM 788 N N . VAL B 2 68 ? -31.373 21.835 -4.064 1.00 10.55 68 VAL B N 1
ATOM 789 C CA . VAL B 2 68 ? -30.153 21.231 -3.491 1.00 10.13 68 VAL B CA 1
ATOM 790 C C . VAL B 2 68 ? -29.074 22.356 -3.486 1.00 10.63 68 VAL B C 1
ATOM 791 O O . VAL B 2 68 ? -28.911 23.040 -4.521 1.00 11.78 68 VAL B O 1
ATOM 795 N N . ARG B 2 69 ? -28.361 22.509 -2.381 1.00 10.62 69 ARG B N 1
ATOM 796 C CA A ARG B 2 69 ? -27.352 23.558 -2.417 0.50 12.39 69 ARG B CA 1
ATOM 797 C CA B ARG B 2 69 ? -27.247 23.482 -2.331 0.50 11.30 69 ARG B CA 1
ATOM 798 C C . ARG B 2 69 ? -26.349 23.309 -3.555 1.00 11.64 69 ARG B C 1
ATOM 799 O O . ARG B 2 69 ? -25.903 22.162 -3.846 1.00 11.65 69 ARG B O 1
ATOM 814 N N . GLU B 2 70 ? -25.974 24.409 -4.212 1.00 12.33 70 GLU B N 1
ATOM 815 C CA A GLU B 2 70 ? -25.147 24.389 -5.369 0.50 13.83 70 GLU B CA 1
ATOM 816 C CA B GLU B 2 70 ? -25.182 24.306 -5.384 0.50 10.83 70 GLU B CA 1
ATOM 817 C C . GLU B 2 70 ? -23.859 23.531 -5.217 1.00 12.12 70 GLU B C 1
ATOM 818 O O . GLU B 2 70 ? -23.485 22.723 -6.089 1.00 13.79 70 GLU B O 1
ATOM 823 N N . VAL B 2 71 ? -23.230 23.709 -4.077 1.00 11.62 71 VAL B N 1
ATOM 824 C CA A VAL B 2 71 ? -21.913 23.089 -3.798 0.50 12.75 71 VAL B CA 1
ATOM 825 C CA B VAL B 2 71 ? -21.898 23.071 -3.893 0.50 13.65 71 VAL B CA 1
ATOM 826 C C . VAL B 2 71 ? -21.983 21.586 -3.838 1.00 13.19 71 VAL B C 1
ATOM 827 O O . VAL B 2 71 ? -20.941 20.912 -3.956 1.00 15.54 71 VAL B O 1
ATOM 834 N N . THR B 2 72 ? -23.133 20.942 -3.617 1.00 11.70 72 THR B N 1
ATOM 835 C CA . THR B 2 72 ? -23.254 19.466 -3.493 1.00 10.85 72 THR B CA 1
ATOM 836 C C . THR B 2 72 ? -24.106 18.881 -4.603 1.00 10.83 72 THR B C 1
ATOM 837 O O . THR B 2 72 ? -24.509 17.706 -4.455 1.00 12.01 72 THR B O 1
ATOM 841 N N . ARG B 2 73 ? -24.336 19.565 -5.718 1.00 11.16 73 ARG B N 1
ATOM 842 C CA . ARG B 2 73 ? -25.100 19.026 -6.815 1.00 11.28 73 ARG B CA 1
ATOM 843 C C . ARG B 2 73 ? -24.404 17.886 -7.552 1.00 11.47 73 ARG B C 1
ATOM 844 O O . ARG B 2 73 ? -23.165 17.716 -7.487 1.00 12.86 73 ARG B O 1
ATOM 852 N N . ARG B 2 74 ? -25.200 17.108 -8.289 1.00 11.53 74 ARG B N 1
ATOM 853 C CA . ARG B 2 74 ? -24.744 16.021 -9.117 1.00 12.07 74 ARG B CA 1
ATOM 854 C C . ARG B 2 74 ? -24.036 14.946 -8.340 1.00 11.97 74 ARG B C 1
ATOM 855 O O . ARG B 2 74 ? -23.072 14.292 -8.809 1.00 13.29 74 ARG B O 1
ATOM 863 N N . ARG B 2 75 ? -24.550 14.673 -7.135 1.00 11.00 75 ARG B N 1
ATOM 864 C CA A ARG B 2 75 ? -24.070 13.615 -6.263 0.50 11.37 75 ARG B CA 1
ATOM 865 C CA B ARG B 2 75 ? -24.091 13.655 -6.203 0.50 11.49 75 ARG B CA 1
ATOM 866 C C . ARG B 2 75 ? -25.212 12.795 -5.679 1.00 10.97 75 ARG B C 1
ATOM 867 O O . ARG B 2 75 ? -25.022 12.074 -4.702 1.00 14.02 75 ARG B O 1
ATOM 882 N N . GLY B 2 76 ? -26.392 12.860 -6.292 1.00 10.22 76 GLY B N 1
ATOM 883 C CA . GLY B 2 76 ? -27.550 12.009 -5.917 1.00 10.78 76 GLY B CA 1
ATOM 884 C C . GLY B 2 76 ? -28.379 12.526 -4.770 1.00 9.98 76 GLY B C 1
ATOM 885 O O . GLY B 2 76 ? -29.320 11.813 -4.363 1.00 10.53 76 GLY B O 1
ATOM 886 N N . VAL B 2 77 ? -28.109 13.725 -4.258 1.00 9.69 77 VAL B N 1
ATOM 887 C CA . VAL B 2 77 ? -28.864 14.257 -3.131 1.00 9.77 77 VAL B CA 1
ATOM 888 C C . VAL B 2 77 ? -30.343 14.495 -3.496 1.00 9.35 77 VAL B C 1
ATOM 889 O O . VAL B 2 77 ? -31.258 14.056 -2.784 1.00 10.17 77 VAL B O 1
ATOM 893 N N . GLY B 2 78 ? -30.566 15.230 -4.618 1.00 9.53 78 GLY B N 1
ATOM 894 C CA . GLY B 2 78 ? -31.931 15.467 -5.015 1.00 10.07 78 GLY B CA 1
ATOM 895 C C . GLY B 2 78 ? -32.698 14.217 -5.338 1.00 9.79 78 GLY B C 1
ATOM 896 O O . GLY B 2 78 ? -33.891 14.106 -4.968 1.00 10.64 78 GLY B O 1
ATOM 897 N N . GLN B 2 79 ? -32.029 13.283 -5.987 1.00 10.29 79 GLN B N 1
ATOM 898 C CA . GLN B 2 79 ? -32.725 12.011 -6.323 1.00 10.98 79 GLN B CA 1
ATOM 899 C C . GLN B 2 79 ? -33.161 11.301 -5.067 1.00 10.18 79 GLN B C 1
ATOM 900 O O . GLN B 2 79 ? -34.304 10.797 -5.005 1.00 10.93 79 GLN B O 1
ATOM 906 N N . TYR B 2 80 ? -32.282 11.192 -4.080 1.00 10.20 80 TYR B N 1
ATOM 907 C CA . TYR B 2 80 ? -32.652 10.475 -2.862 1.00 9.86 80 TYR B CA 1
ATOM 908 C C . TYR B 2 80 ? -33.782 11.198 -2.125 1.00 9.78 80 TYR B C 1
ATOM 909 O O . TYR B 2 80 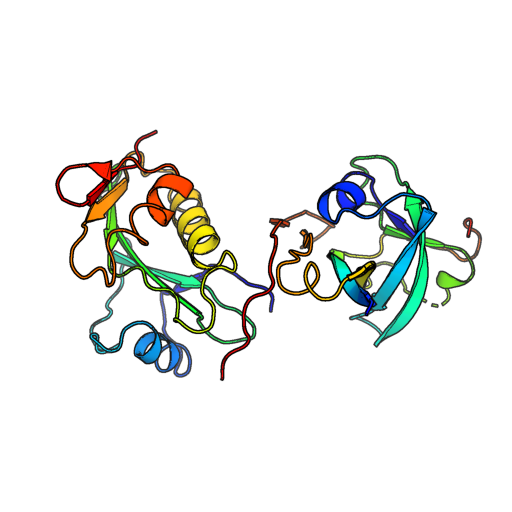? -34.712 10.551 -1.615 1.00 10.53 80 TYR B O 1
ATOM 918 N N . LEU B 2 81 ? -33.695 12.541 -2.062 1.00 9.78 81 LEU B N 1
ATOM 919 C CA . LEU B 2 81 ? -34.758 13.326 -1.435 1.00 9.66 81 LEU B CA 1
ATOM 920 C C . LEU B 2 81 ? -36.130 13.005 -2.050 1.00 9.63 81 LEU B C 1
ATOM 921 O O . LEU B 2 81 ? -37.064 12.682 -1.329 1.00 10.77 81 LEU B O 1
ATOM 926 N N . LEU B 2 82 ? -36.219 13.093 -3.357 1.00 10.26 82 LEU B N 1
ATOM 927 C CA . LEU B 2 82 ? -37.545 12.839 -3.978 1.00 10.67 82 LEU B CA 1
ATOM 928 C C . LEU B 2 82 ? -37.947 11.384 -3.883 1.00 11.02 82 LEU B C 1
ATOM 929 O O . LEU B 2 82 ? -39.135 11.056 -3.627 1.00 12.11 82 LEU B O 1
ATOM 934 N N . GLU B 2 83 ? -37.013 10.443 -4.024 1.00 11.01 83 GLU B N 1
ATOM 935 C CA . GLU B 2 83 ? -37.373 9.007 -3.831 1.00 11.75 83 GLU B CA 1
ATOM 936 C C . GLU B 2 83 ? -37.980 8.785 -2.472 1.00 11.59 83 GLU B C 1
ATOM 937 O O . GLU B 2 83 ? -38.988 8.028 -2.354 1.00 12.60 83 GLU B O 1
ATOM 943 N N . GLU B 2 84 ? -37.405 9.360 -1.427 1.00 11.02 84 GLU B N 1
ATOM 944 C CA . GLU B 2 84 ? -37.915 9.130 -0.083 1.00 11.90 84 GLU B CA 1
ATOM 945 C C . GLU B 2 84 ? -39.228 9.865 0.175 1.00 11.80 84 GLU B C 1
ATOM 946 O O . GLU B 2 84 ? -40.088 9.336 0.878 1.00 12.80 84 GLU B O 1
ATOM 952 N N . VAL B 2 85 ? -39.427 11.072 -0.401 1.00 11.20 85 VAL B N 1
ATOM 953 C CA . VAL B 2 85 ? -40.747 11.705 -0.272 1.00 10.95 85 VAL B CA 1
ATOM 954 C C . VAL B 2 85 ? -41.827 10.804 -0.898 1.00 11.77 85 VAL B C 1
ATOM 955 O O . VAL B 2 85 ? -42.886 10.583 -0.298 1.00 13.58 85 VAL B O 1
ATOM 959 N N . LEU B 2 86 ? -41.563 10.293 -2.080 1.00 11.75 86 LEU B N 1
ATOM 960 C CA . LEU B 2 86 ? -42.556 9.420 -2.726 1.00 12.95 86 LEU B CA 1
ATOM 961 C C . LEU B 2 86 ? -42.796 8.171 -1.964 1.00 13.36 86 LEU B C 1
ATOM 962 O O . LEU B 2 86 ? -43.953 7.736 -1.737 1.00 16.15 86 LEU B O 1
ATOM 967 N N . ARG B 2 87 ? -41.733 7.534 -1.468 1.00 13.41 87 ARG B N 1
ATOM 968 C CA . ARG B 2 87 ? -41.833 6.238 -0.768 1.00 14.79 87 ARG B CA 1
ATOM 969 C C . ARG B 2 87 ? -42.580 6.465 0.552 1.00 17.29 87 ARG B C 1
ATOM 970 O O . ARG B 2 87 ? -43.329 5.506 0.985 1.00 21.07 87 ARG B O 1
ATOM 978 N N . ASN B 2 88 ? -42.415 7.574 1.203 1.00 15.23 88 ASN B N 1
ATOM 979 C CA . ASN B 2 88 ? -43.034 7.821 2.501 1.00 16.99 88 ASN B CA 1
ATOM 980 C C . ASN B 2 88 ? -44.478 8.351 2.453 1.00 16.59 88 ASN B C 1
ATOM 981 O O . ASN B 2 88 ? -45.120 8.477 3.464 1.00 19.51 88 ASN B O 1
ATOM 986 N N . ASN B 2 89 ? -44.937 8.542 1.227 1.00 15.84 89 ASN B N 1
ATOM 987 C CA . ASN B 2 89 ? -46.329 8.950 0.956 1.00 16.27 89 ASN B CA 1
ATOM 988 C C . ASN B 2 89 ? -46.958 8.056 -0.096 1.00 15.60 89 ASN B C 1
ATOM 989 O O . ASN B 2 89 ? -47.357 8.436 -1.187 1.00 15.79 89 ASN B O 1
ATOM 994 N N . PRO B 2 90 ? -47.064 6.744 0.269 1.00 18.56 90 PRO B N 1
ATOM 995 C CA . PRO B 2 90 ? -47.541 5.722 -0.708 1.00 20.26 90 PRO B CA 1
ATOM 996 C C . PRO B 2 90 ? -49.005 5.908 -1.076 1.00 19.96 90 PRO B C 1
ATOM 997 O O . PRO B 2 90 ? -49.446 5.377 -2.100 1.00 23.46 90 PRO B O 1
ATOM 1001 N N . GLY B 2 91 ? -49.775 6.681 -0.333 1.00 20.26 91 GLY B N 1
ATOM 1002 C CA . GLY B 2 91 ? -51.165 6.930 -0.703 1.00 20.90 91 GLY B CA 1
ATOM 1003 C C . GLY B 2 91 ? -51.334 7.879 -1.829 1.00 17.05 91 GLY B C 1
ATOM 1004 O O . GLY B 2 91 ? -52.450 8.043 -2.358 1.00 19.22 91 GLY B O 1
ATOM 1005 N N . VAL B 2 92 ? -50.287 8.633 -2.185 1.00 16.88 92 VAL B N 1
ATOM 1006 C CA . VAL B 2 92 ? -50.324 9.546 -3.276 1.00 14.44 92 VAL B CA 1
ATOM 1007 C C . VAL B 2 92 ? -50.080 8.738 -4.565 1.00 15.79 92 VAL B C 1
ATOM 1008 O O . VAL B 2 92 ? -49.020 8.125 -4.719 1.00 19.84 92 VAL B O 1
ATOM 1012 N N . SER B 2 93 ? -51.068 8.792 -5.499 1.00 16.81 93 SER B N 1
ATOM 1013 C CA . SER B 2 93 ? -50.934 8.165 -6.829 1.00 18.73 93 SER B CA 1
ATOM 1014 C C . SER B 2 93 ? -50.559 9.089 -7.953 1.00 17.07 93 SER B C 1
ATOM 1015 O O . SER B 2 93 ? -50.090 8.625 -8.969 1.00 22.30 93 SER B O 1
ATOM 1018 N N . CYS B 2 94 ? -50.739 10.394 -7.789 1.00 16.05 94 CYS B N 1
ATOM 1019 C CA A CYS B 2 94 ? -50.311 11.377 -8.826 0.50 16.83 94 CYS B CA 1
ATOM 1020 C CA B CYS B 2 94 ? -50.347 11.346 -8.775 0.50 15.90 94 CYS B CA 1
ATOM 1021 C C . CYS B 2 94 ? -49.624 12.575 -8.153 1.00 14.85 94 CYS B C 1
ATOM 1022 O O . CYS B 2 94 ? -50.211 13.259 -7.322 1.00 15.32 94 CYS B O 1
ATOM 1027 N N . TRP B 2 95 ? -48.367 12.759 -8.590 1.00 13.44 95 TRP B N 1
ATOM 1028 C CA . TRP B 2 95 ? -47.555 13.856 -8.127 1.00 12.72 95 TRP B CA 1
ATOM 1029 C C . TRP B 2 95 ? -47.412 14.923 -9.210 1.00 12.54 95 TRP B C 1
ATOM 1030 O O . TRP B 2 95 ? -47.242 14.593 -10.381 1.00 14.47 95 TRP B O 1
ATOM 1041 N N . TRP B 2 96 ? -47.403 16.172 -8.809 1.00 11.96 96 TRP B N 1
ATOM 1042 C CA . TRP B 2 96 ? -47.171 17.322 -9.658 1.00 12.21 96 TRP B CA 1
ATOM 1043 C C . TRP B 2 96 ? -46.124 18.238 -9.092 1.00 12.02 96 TRP B C 1
ATOM 1044 O O . TRP B 2 96 ? -46.090 18.475 -7.898 1.00 13.87 96 TRP B O 1
ATOM 1055 N N . MET B 2 97 ? -45.280 18.783 -9.992 1.00 11.60 97 MET B N 1
ATOM 1056 C CA . MET B 2 97 ? -44.382 19.910 -9.657 1.00 11.85 97 MET B CA 1
ATOM 1057 C C . MET B 2 97 ? -44.468 20.953 -10.737 1.00 11.02 97 MET B C 1
ATOM 1058 O O . MET B 2 97 ? -44.197 20.646 -11.870 1.00 13.09 97 MET B O 1
ATOM 1063 N N . ALA B 2 98 ? -44.779 22.189 -10.375 1.00 13.39 98 ALA B N 1
ATOM 1064 C CA . ALA B 2 98 ? -4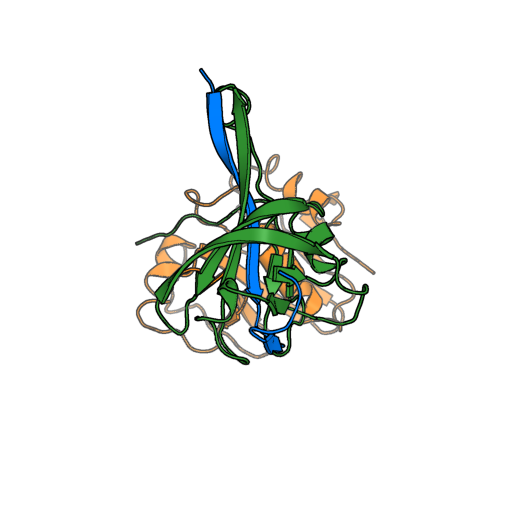4.770 23.282 -11.317 1.00 14.95 98 ALA B CA 1
ATOM 1065 C C . ALA B 2 98 ? -43.340 23.665 -11.760 1.00 16.62 98 ALA B C 1
ATOM 1066 O O . ALA B 2 98 ? -42.364 23.446 -10.975 1.00 17.10 98 ALA B O 1
ATOM 1068 N N . ASP B 2 99 ? -43.203 24.352 -12.872 1.00 15.95 99 ASP B N 1
ATOM 1069 C CA . ASP B 2 99 ? -41.933 24.905 -13.308 1.00 18.22 99 ASP B CA 1
ATOM 1070 C C . ASP B 2 99 ? -41.656 26.289 -12.803 1.00 18.92 99 ASP B C 1
ATOM 1071 O O . ASP B 2 99 ? -40.501 26.765 -13.098 1.00 21.54 99 ASP B O 1
ATOM 1076 N N . ALA B 2 100 ? -42.449 26.799 -11.826 1.00 25.19 100 ALA B N 1
ATOM 1077 C CA . ALA B 2 100 ? -42.233 28.165 -11.292 1.00 30.88 100 ALA B CA 1
ATOM 1078 C C . ALA B 2 100 ? -40.935 28.304 -10.504 1.00 29.55 100 ALA B C 1
ATOM 1079 O O . ALA B 2 100 ? -40.566 27.424 -9.759 1.00 30.56 100 ALA B O 1
ATOM 1081 N N . GLY B 2 101 ? -40.184 29.304 -10.776 1.00 29.37 101 GLY B N 1
ATOM 1082 C CA . GLY B 2 101 ? -38.998 29.613 -9.979 1.00 27.91 101 GLY B CA 1
ATOM 1083 C C . GLY B 2 101 ? -37.794 28.790 -10.238 1.00 21.57 101 GLY B C 1
ATOM 1084 O O . GLY B 2 101 ? -36.786 28.999 -9.562 1.00 24.89 101 GLY B O 1
ATOM 1085 N N . VAL B 2 102 ? -37.814 27.913 -11.240 1.00 20.43 102 VAL B N 1
ATOM 1086 C CA . VAL B 2 102 ? -36.626 27.071 -11.487 1.00 19.55 102 VAL B CA 1
ATOM 1087 C C . VAL B 2 102 ? -35.491 27.837 -12.228 1.00 27.35 102 VAL B C 1
ATOM 1088 O O . VAL B 2 102 ? -35.745 28.624 -13.038 1.00 37.01 102 VAL B O 1
ATOM 1092 N N . GLU B 2 103 ? -34.277 27.658 -11.729 1.00 24.30 103 GLU B N 1
ATOM 1093 C CA . GLU B 2 103 ? -33.039 28.372 -12.137 1.00 29.54 103 GLU B CA 1
ATOM 1094 C C . GLU B 2 103 ? -32.830 28.009 -13.672 1.00 25.60 103 GLU B C 1
ATOM 1095 O O . GLU B 2 103 ? -32.501 28.874 -14.466 1.00 26.24 103 GLU B O 1
ATOM 1101 N N . ASP B 2 104 ? -33.025 26.789 -14.072 1.00 18.21 104 ASP B N 1
ATOM 1102 C CA . ASP B 2 104 ? -32.693 26.338 -15.373 1.00 17.27 104 ASP B CA 1
ATOM 1103 C C . ASP B 2 104 ? -33.625 25.182 -15.733 1.00 16.24 104 ASP B C 1
ATOM 1104 O O . ASP B 2 104 ? -33.425 24.047 -15.231 1.00 16.28 104 ASP B O 1
ATOM 1109 N N . ARG B 2 105 ? -34.666 25.427 -16.535 1.00 16.60 105 ARG B N 1
ATOM 1110 C CA . ARG B 2 105 ? -35.595 24.341 -16.871 1.00 16.28 105 ARG B CA 1
ATOM 1111 C C . ARG B 2 105 ? -34.916 23.195 -17.545 1.00 15.03 105 ARG B C 1
ATOM 1112 O O . ARG B 2 105 ? -35.427 22.082 -17.455 1.00 15.57 105 ARG B O 1
ATOM 1120 N N . GLY B 2 106 ? -33.833 23.409 -18.320 1.00 15.25 106 GLY B N 1
ATOM 1121 C CA . GLY B 2 106 ? -33.162 22.313 -18.965 1.00 16.31 106 GLY B CA 1
ATOM 1122 C C . GLY B 2 106 ? -32.579 21.342 -17.960 1.00 15.50 106 GLY B C 1
ATOM 1123 O O . GLY B 2 106 ? -32.667 20.111 -18.180 1.00 16.28 106 GLY B O 1
ATOM 1124 N N . VAL B 2 107 ? -31.986 21.830 -16.884 1.00 15.20 107 VAL B N 1
ATOM 1125 C CA . VAL B 2 107 ? -31.445 20.992 -15.821 1.00 15.93 107 VAL B CA 1
ATOM 1126 C C . VAL B 2 107 ? -32.649 20.315 -15.083 1.00 14.58 107 VAL B C 1
ATOM 1127 O O . VAL B 2 107 ? -32.638 19.078 -14.852 1.00 14.18 107 VAL B O 1
ATOM 1131 N N . MET B 2 108 ? -33.623 21.088 -14.711 1.00 13.62 108 MET B N 1
ATOM 1132 C CA . MET B 2 108 ? -34.729 20.524 -13.954 1.00 14.07 108 MET B CA 1
ATOM 1133 C C . MET B 2 108 ? -35.457 19.453 -14.749 1.00 14.13 108 MET B C 1
ATOM 1134 O O . MET B 2 108 ? -35.883 18.408 -14.205 1.00 13.30 108 MET B O 1
ATOM 1139 N N . THR B 2 109 ? -35.665 19.654 -16.048 1.00 13.50 109 THR B N 1
ATOM 1140 C CA A THR B 2 109 ? -36.400 18.673 -16.773 0.50 14.45 109 THR B CA 1
ATOM 1141 C CA B THR B 2 109 ? -36.395 18.609 -16.783 0.50 14.62 109 THR B CA 1
ATOM 1142 C C . THR B 2 109 ? -35.574 17.358 -16.921 1.00 14.24 109 THR B C 1
ATOM 1143 O O . THR B 2 109 ? -36.117 16.238 -16.840 1.00 14.08 109 THR B O 1
ATOM 1150 N N . ALA B 2 110 ? -34.213 17.441 -17.073 1.00 13.55 110 ALA B N 1
ATOM 1151 C CA . ALA B 2 110 ? -33.401 16.224 -17.124 1.00 14.18 110 ALA B CA 1
ATOM 1152 C C . ALA B 2 110 ? -33.516 15.498 -15.791 1.00 13.43 110 ALA B C 1
ATOM 1153 O O . ALA B 2 110 ? -33.605 14.275 -15.747 1.00 14.37 110 ALA B O 1
ATOM 1155 N N . PHE B 2 111 ? -33.474 16.221 -14.660 1.00 13.53 111 PHE B N 1
ATOM 1156 C CA . PHE B 2 111 ? -33.584 15.603 -13.316 1.00 12.64 111 PHE B CA 1
ATOM 1157 C C . PHE B 2 111 ? -34.951 14.978 -13.135 1.00 12.79 111 PHE B C 1
ATOM 1158 O O . PHE B 2 111 ? -35.058 13.785 -12.747 1.00 12.91 111 PHE B O 1
ATOM 1166 N N . MET B 2 112 ? -36.048 15.659 -13.423 1.00 12.12 112 MET B N 1
ATOM 1167 C CA . MET B 2 112 ? -37.354 15.120 -13.185 1.00 12.08 112 MET B CA 1
ATOM 1168 C C . MET B 2 112 ? -37.618 13.909 -14.059 1.00 13.66 112 MET B C 1
ATOM 1169 O O . MET B 2 112 ? -38.263 12.916 -13.600 1.00 14.26 112 MET B O 1
ATOM 1174 N N . GLN B 2 113 ? -37.159 13.953 -15.307 1.00 13.23 113 GLN B N 1
ATOM 1175 C CA . GLN B 2 113 ? -37.320 12.764 -16.164 1.00 15.10 113 GLN B CA 1
ATOM 1176 C C . GLN B 2 113 ? -36.508 11.615 -15.659 1.00 15.42 113 GLN B C 1
ATOM 1177 O O . GLN B 2 113 ? -36.988 10.482 -15.731 1.00 16.83 113 GLN B O 1
ATOM 1183 N N . ALA B 2 114 ? -35.301 11.847 -15.126 1.00 15.80 114 ALA B N 1
ATOM 1184 C CA . ALA B 2 114 ? -34.539 10.727 -14.533 1.00 15.70 114 ALA B CA 1
ATOM 1185 C C . ALA B 2 114 ? -35.279 10.133 -13.361 1.00 15.54 114 ALA B C 1
ATOM 1186 O O . ALA B 2 114 ? -35.112 8.924 -13.062 1.00 19.13 114 ALA B O 1
ATOM 1188 N N . LEU B 2 115 ? -36.104 10.912 -12.630 1.00 16.05 115 LEU B N 1
ATOM 1189 C CA . LEU B 2 115 ? -36.898 10.454 -11.519 1.00 15.61 115 LEU B CA 1
ATOM 1190 C C . LEU B 2 115 ? -38.248 9.842 -11.918 1.00 17.51 115 LEU B C 1
ATOM 1191 O O . LEU B 2 115 ? -39.106 9.508 -11.079 1.00 20.00 115 LEU B O 1
ATOM 1196 N N . GLY B 2 116 ? -38.485 9.675 -13.220 1.00 15.66 116 GLY B N 1
ATOM 1197 C CA . GLY B 2 116 ? -39.699 9.001 -13.698 1.00 16.05 116 GLY B CA 1
ATOM 1198 C C . GLY B 2 116 ? -40.838 9.920 -13.985 1.00 14.18 116 GLY B C 1
ATOM 1199 O O . GLY B 2 116 ? -41.939 9.392 -14.216 1.00 16.62 116 GLY B O 1
ATOM 1200 N N . PHE B 2 117 ? -40.707 11.202 -13.909 1.00 13.51 117 PHE B N 1
ATOM 1201 C CA . PHE B 2 117 ? -41.762 12.142 -14.237 1.00 12.28 117 PHE B CA 1
ATOM 1202 C C . PHE B 2 117 ? -41.786 12.436 -15.712 1.00 13.20 117 PHE B C 1
ATOM 1203 O O . PHE B 2 117 ? -40.782 12.266 -16.422 1.00 15.19 117 PHE B O 1
ATOM 1211 N N A THR B 2 118 ? -42.964 12.760 -16.191 0.50 11.98 118 THR B N 1
ATOM 1212 N N B THR B 2 118 ? -42.927 12.924 -16.184 0.50 16.63 118 THR B N 1
ATOM 1213 C CA A THR B 2 118 ? -43.196 13.212 -17.582 0.50 13.02 118 THR B CA 1
ATOM 1214 C CA B THR B 2 118 ? -43.006 13.294 -17.598 0.50 16.28 118 THR B CA 1
ATOM 1215 C C A THR B 2 118 ? -43.387 14.740 -17.702 0.50 13.78 118 THR B C 1
ATOM 1216 C C B THR B 2 118 ? -43.177 14.797 -17.569 0.50 13.53 118 THR B C 1
ATOM 1217 O O A THR B 2 118 ? -44.106 15.367 -16.936 0.50 11.34 118 THR B O 1
ATOM 1218 O O B THR B 2 118 ? -43.618 15.450 -16.581 0.50 17.17 118 THR B O 1
ATOM 1225 N N . ALA B 2 119 ? -42.652 15.367 -18.646 1.00 14.51 119 ALA B N 1
ATOM 1226 C CA . ALA B 2 119 ? -42.746 16.808 -18.833 1.00 13.79 119 ALA B CA 1
ATOM 1227 C C . ALA B 2 119 ? -44.121 17.128 -19.468 1.00 15.25 119 ALA B C 1
ATOM 1228 O O . ALA B 2 119 ? -44.515 16.529 -20.464 1.00 21.33 119 ALA B O 1
ATOM 1230 N N . GLN B 2 120 ? -44.847 18.050 -18.839 1.00 14.13 120 GLN B N 1
ATOM 1231 C CA . GLN B 2 120 ? -46.209 18.466 -19.244 1.00 15.00 120 GLN B CA 1
ATOM 1232 C C . GLN B 2 120 ? -46.226 19.958 -19.354 1.00 14.03 120 GLN B C 1
ATOM 1233 O O . GLN B 2 120 ? -45.295 20.706 -18.982 1.00 15.20 120 GLN B O 1
ATOM 1239 N N . GLN B 2 121 ? -47.359 20.513 -19.814 1.00 15.18 121 GLN B N 1
ATOM 1240 C CA . GLN B 2 121 ? -47.505 21.941 -19.827 1.00 15.32 121 GLN B CA 1
ATOM 1241 C C . GLN B 2 121 ? -47.508 22.509 -18.396 1.00 14.56 121 GLN B C 1
ATOM 1242 O O . GLN B 2 121 ? -48.338 22.165 -17.565 1.00 18.07 121 GLN B O 1
ATOM 1248 N N . GLY B 2 122 ? -46.489 23.398 -18.128 1.00 14.15 122 GLY B N 1
ATOM 1249 C CA . GLY B 2 122 ? -46.384 24.006 -16.888 1.00 14.66 122 GLY B CA 1
ATOM 1250 C C . GLY B 2 122 ? -45.631 23.303 -15.728 1.00 13.88 122 GLY B C 1
ATOM 1251 O O . GLY B 2 122 ? -45.525 23.787 -14.623 1.00 15.57 122 GLY B O 1
ATOM 1252 N N . GLY B 2 123 ? -45.113 22.116 -15.999 1.00 13.50 123 GLY B N 1
ATOM 1253 C CA . GLY B 2 123 ? -44.451 21.322 -14.986 1.00 12.63 123 GLY B CA 1
ATOM 1254 C C . GLY B 2 123 ? -44.319 19.894 -15.323 1.00 13.13 123 GLY B C 1
ATOM 1255 O O . GLY B 2 123 ? -44.219 19.509 -16.473 1.00 15.35 123 GLY B O 1
ATOM 1256 N N . TRP B 2 124 ? -44.176 19.060 -14.251 1.00 12.01 124 TRP B N 1
ATOM 1257 C CA . TRP B 2 124 ? -43.842 17.633 -14.411 1.00 12.39 124 TRP B CA 1
ATOM 1258 C C . TRP B 2 124 ? -44.852 16.856 -13.546 1.00 11.94 124 TRP B C 1
ATOM 1259 O O . TRP B 2 124 ? -45.172 17.205 -12.412 1.00 13.18 124 TRP B O 1
ATOM 1270 N N . GLU B 2 125 ? -45.207 15.664 -14.099 1.00 12.63 125 GLU B N 1
ATOM 1271 C CA . GLU B 2 125 ? -46.208 14.746 -13.446 1.00 12.47 125 GLU B CA 1
ATOM 1272 C C . GLU B 2 125 ? -45.706 13.308 -13.347 1.00 13.42 125 GLU B C 1
ATOM 1273 O O . GLU B 2 125 ? -44.986 12.847 -14.229 1.00 14.17 125 GLU B O 1
ATOM 1279 N N . LYS B 2 126 ? -46.053 12.667 -12.241 1.00 13.34 126 LYS B N 1
ATOM 1280 C CA A LYS B 2 126 ? -45.711 11.225 -11.970 0.50 14.24 126 LYS B CA 1
ATOM 1281 C CA B LYS B 2 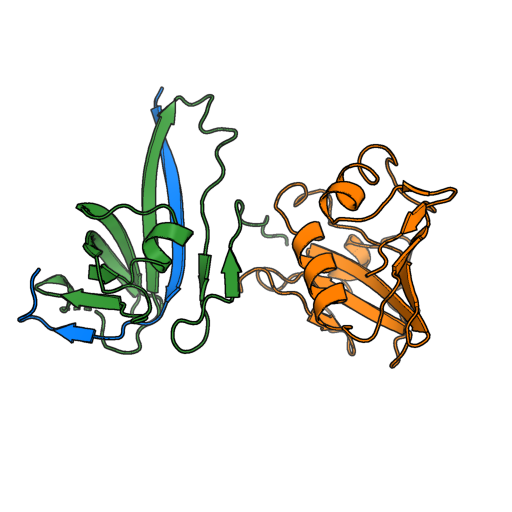126 ? -45.805 11.209 -12.219 0.50 14.09 126 LYS B CA 1
ATOM 1282 C C . LYS B 2 126 ? -47.026 10.581 -11.496 1.00 14.63 126 LYS B C 1
ATOM 1283 O O . LYS B 2 126 ? -47.321 10.794 -10.379 1.00 15.63 126 LYS B O 1
ATOM 1294 N N . CYS B 2 127 ? -47.650 9.776 -12.336 1.00 19.56 127 CYS B N 1
ATOM 1295 C CA . CYS B 2 127 ? -48.830 8.971 -11.822 1.00 22.36 127 CYS B CA 1
ATOM 1296 C C . CYS B 2 127 ? -48.545 7.445 -11.900 1.00 26.27 127 CYS B C 1
ATOM 1297 O O . CYS B 2 127 ? -47.871 6.960 -12.812 1.00 28.68 127 CYS B O 1
ATOM 1300 N N . SER B 2 128 ? -49.072 6.700 -10.918 1.00 32.83 128 SER B N 1
ATOM 1301 C CA . SER B 2 128 ? -48.812 5.201 -10.876 1.00 41.47 128 SER B CA 1
ATOM 1302 C C . SER B 2 128 ? -49.883 4.399 -11.643 1.00 47.26 128 SER B C 1
ATOM 1303 O O . SER B 2 128 ? -50.756 4.973 -12.309 1.00 52.86 128 SER B O 1
ATOM 1312 N N . CYS C 3 2 ? -11.580 -11.878 5.482 1.00 10.68 26 CYS D N 1
ATOM 1313 C CA . CYS C 3 2 ? -12.983 -11.454 5.870 1.00 9.21 26 CYS D CA 1
ATOM 1314 C C . CYS C 3 2 ? -13.888 -12.058 4.809 1.00 9.06 26 CYS D C 1
ATOM 1315 O O . CYS C 3 2 ? -13.797 -11.778 3.632 1.00 9.96 26 CYS D O 1
ATOM 1318 N N . ALA C 3 3 ? -14.851 -12.910 5.313 1.00 8.30 27 ALA D N 1
ATOM 1319 C CA . ALA C 3 3 ? -15.872 -13.504 4.422 1.00 8.12 27 ALA D CA 1
ATOM 1320 C C . ALA C 3 3 ? -17.141 -12.602 4.466 1.00 7.78 27 ALA D C 1
ATOM 1321 O O . ALA C 3 3 ? -17.591 -12.218 5.539 1.00 9.17 27 ALA D O 1
ATOM 1323 N N . ILE C 3 4 ? -17.631 -12.299 3.256 1.00 7.96 28 ILE D N 1
ATOM 1324 C CA . ILE C 3 4 ? -18.691 -11.260 3.103 1.00 8.13 28 ILE D CA 1
ATOM 1325 C C . ILE C 3 4 ? -19.768 -11.817 2.200 1.00 7.71 28 ILE D C 1
ATOM 1326 O O . ILE C 3 4 ? -19.476 -12.279 1.079 1.00 8.63 28 ILE D O 1
ATOM 1331 N N . ASP C 3 5 ? -21.046 -11.668 2.597 1.00 8.39 29 ASP D N 1
ATOM 1332 C CA . ASP C 3 5 ? -22.191 -12.050 1.750 1.00 9.03 29 ASP D CA 1
ATOM 1333 C C . ASP C 3 5 ? -21.967 -11.578 0.363 1.00 8.21 29 ASP D C 1
ATOM 1334 O O . ASP C 3 5 ? -21.738 -10.362 0.100 1.00 8.97 29 ASP D O 1
ATOM 1339 N N . GLN C 3 6 ? -22.089 -12.482 -0.639 1.00 9.31 30 GLN D N 1
ATOM 1340 C CA A GLN C 3 6 ? -21.916 -12.122 -2.008 0.50 10.62 30 GLN D CA 1
ATOM 1341 C CA B GLN C 3 6 ? -21.873 -12.073 -2.018 0.50 10.63 30 GLN D CA 1
ATOM 1342 C C . GLN C 3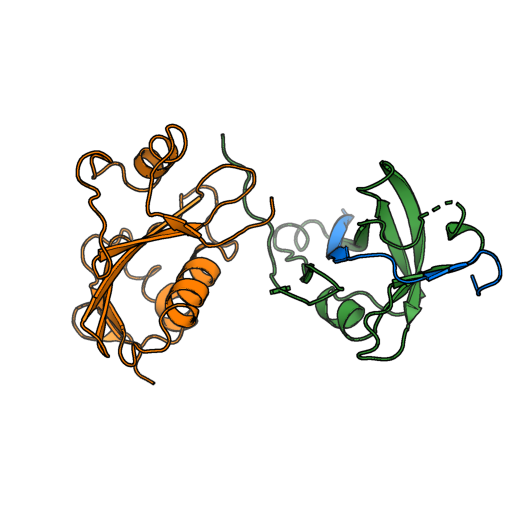 6 ? -22.759 -10.910 -2.517 1.00 9.73 30 GLN D C 1
ATOM 1343 O O . GLN C 3 6 ? -22.320 -10.194 -3.424 1.00 10.03 30 GLN D O 1
ATOM 1354 N N . ASP C 3 7 ? -23.975 -10.821 -1.983 1.00 9.54 31 ASP D N 1
ATOM 1355 C CA . ASP C 3 7 ? -24.787 -9.660 -2.378 1.00 9.93 31 ASP D CA 1
ATOM 1356 C C . ASP C 3 7 ? -24.110 -8.333 -1.984 1.00 9.24 31 ASP D C 1
ATOM 1357 O O . ASP C 3 7 ? -24.266 -7.323 -2.666 1.00 9.81 31 ASP D O 1
ATOM 1362 N N . PHE C 3 8 ? -23.447 -8.313 -0.833 1.00 8.79 32 PHE D N 1
ATOM 1363 C CA . PHE C 3 8 ? -22.786 -7.073 -0.385 1.00 8.86 32 PHE D CA 1
ATOM 1364 C C . PHE C 3 8 ? -21.570 -6.801 -1.244 1.00 8.58 32 PHE D C 1
ATOM 1365 O O . PHE C 3 8 ? -21.321 -5.642 -1.657 1.00 9.18 32 PHE D O 1
ATOM 1373 N N . LEU C 3 9 ? -20.783 -7.841 -1.577 1.00 8.79 33 LEU D N 1
ATOM 1374 C CA . LEU C 3 9 ? -19.693 -7.676 -2.543 1.00 9.39 33 LEU D CA 1
ATOM 1375 C C . LEU C 3 9 ? -20.194 -7.050 -3.804 1.00 10.03 33 LEU D C 1
ATOM 1376 O O . LEU C 3 9 ? -19.641 -6.086 -4.335 1.00 10.86 33 LEU D O 1
ATOM 1381 N N . ASP C 3 10 ? -21.302 -7.600 -4.369 1.00 10.34 34 ASP D N 1
ATOM 1382 C CA . ASP C 3 10 ? -21.837 -7.077 -5.610 1.00 11.34 34 ASP D CA 1
ATOM 1383 C C . ASP C 3 10 ? -22.220 -5.560 -5.471 1.00 10.61 34 ASP D C 1
ATOM 1384 O O . ASP C 3 10 ? -21.911 -4.774 -6.358 1.00 11.74 34 ASP D O 1
ATOM 1389 N N . ALA C 3 11 ? -22.866 -5.241 -4.368 1.00 9.91 35 ALA D N 1
ATOM 1390 C CA . ALA C 3 11 ? -23.361 -3.852 -4.217 1.00 10.76 35 ALA D CA 1
ATOM 1391 C C . ALA C 3 11 ? -22.181 -2.825 -4.156 1.00 11.00 35 ALA D C 1
ATOM 1392 O O . ALA C 3 11 ? -22.331 -1.708 -4.604 1.00 13.48 35 ALA D O 1
ATOM 1394 N N . ALA C 3 12 ? -21.055 -3.240 -3.571 1.00 9.87 36 ALA D N 1
ATOM 1395 C CA . ALA C 3 12 ? -19.869 -2.350 -3.477 1.00 10.38 36 ALA D CA 1
ATOM 1396 C C . ALA C 3 12 ? -18.887 -2.535 -4.608 1.00 10.03 36 ALA D C 1
ATOM 1397 O O . ALA C 3 12 ? -17.854 -1.875 -4.623 1.00 10.73 36 ALA D O 1
ATOM 1399 N N . GLY C 3 13 ? -19.196 -3.456 -5.565 1.00 10.69 37 GLY D N 1
ATOM 1400 C CA . GLY C 3 13 ? -18.295 -3.719 -6.630 1.00 10.41 37 GLY D CA 1
ATOM 1401 C C . GLY C 3 13 ? -17.007 -4.462 -6.265 1.00 10.04 37 GLY D C 1
ATOM 1402 O O . GLY C 3 13 ? -16.044 -4.479 -7.034 1.00 10.68 37 GLY D O 1
ATOM 1403 N N . ILE C 3 14 ? -16.976 -5.064 -5.067 1.00 10.00 38 ILE D N 1
ATOM 1404 C CA . ILE C 3 14 ? -15.778 -5.763 -4.524 1.00 9.93 38 ILE D CA 1
ATOM 1405 C C . ILE C 3 14 ? -15.797 -7.219 -5.083 1.00 10.21 38 ILE D C 1
ATOM 1406 O O . ILE C 3 14 ? -16.850 -7.833 -5.107 1.00 11.98 38 ILE D O 1
ATOM 1411 N N . LEU C 3 15 ? -14.621 -7.702 -5.481 1.00 10.14 39 LEU D N 1
ATOM 1412 C CA . LEU C 3 15 ? -14.468 -9.038 -6.006 1.00 10.22 39 LEU D CA 1
ATOM 1413 C C . LEU C 3 15 ? -13.989 -10.014 -4.938 1.00 9.61 39 LEU D C 1
ATOM 1414 O O . LEU C 3 15 ? -13.146 -9.686 -4.082 1.00 10.31 39 LEU D O 1
ATOM 1419 N N . GLU C 3 16 ? -14.409 -11.281 -5.062 1.00 11.12 40 GLU D N 1
ATOM 1420 C CA A GLU C 3 16 ? -13.729 -12.348 -4.376 0.50 9.81 40 GLU D CA 1
ATOM 1421 C CA B GLU C 3 16 ? -13.741 -12.340 -4.293 0.50 11.73 40 GLU D CA 1
ATOM 1422 C C . GLU C 3 16 ? -12.194 -12.361 -4.683 1.00 10.12 40 GLU D C 1
ATOM 1423 O O . GLU C 3 16 ? -11.842 -12.173 -5.847 1.00 11.67 40 GLU D O 1
ATOM 1434 N N . ASN C 3 17 ? -11.405 -12.480 -3.613 1.00 9.10 41 ASN D N 1
ATOM 1435 C CA . ASN C 3 17 ? -9.911 -12.438 -3.716 1.00 9.84 41 ASN D CA 1
ATOM 1436 C C . ASN C 3 17 ? -9.320 -11.004 -3.850 1.00 9.17 41 ASN D C 1
ATOM 1437 O O . ASN C 3 17 ? -8.108 -10.885 -3.938 1.00 10.73 41 ASN D O 1
ATOM 1442 N N . GLU C 3 18 ? -10.177 -9.978 -3.869 1.00 9.14 42 GLU D N 1
ATOM 1443 C CA . GLU C 3 18 ? -9.647 -8.606 -3.960 1.00 8.72 42 GLU D CA 1
ATOM 1444 C C . GLU C 3 18 ? -9.128 -8.134 -2.592 1.00 8.10 42 GLU D C 1
ATOM 1445 O O . GLU C 3 18 ? -9.677 -8.428 -1.536 1.00 8.45 42 GLU D O 1
ATOM 1451 N N . ALA C 3 19 ? -8.040 -7.319 -2.667 1.00 7.84 43 ALA D N 1
ATOM 1452 C CA . ALA C 3 19 ? -7.563 -6.649 -1.477 1.00 8.01 43 ALA D CA 1
ATOM 1453 C C . ALA C 3 19 ? -8.640 -5.676 -0.913 1.00 7.54 43 ALA D C 1
ATOM 1454 O O . ALA C 3 19 ? -9.256 -4.922 -1.697 1.00 8.69 43 ALA D O 1
ATOM 1456 N N . ILE C 3 20 ? -8.808 -5.679 0.387 1.00 7.17 44 ILE D N 1
ATOM 1457 C CA . ILE C 3 20 ? -9.770 -4.774 1.064 1.00 7.47 44 ILE D CA 1
ATOM 1458 C C . ILE C 3 20 ? -9.125 -4.220 2.313 1.00 7.22 44 ILE D C 1
ATOM 1459 O O . ILE C 3 20 ? -8.265 -4.821 2.957 1.00 8.34 44 ILE D O 1
ATOM 1464 N N . ASP C 3 21 ? -9.561 -2.978 2.632 1.00 7.11 45 ASP D N 1
ATOM 1465 C CA . ASP C 3 21 ? -9.238 -2.302 3.860 1.00 7.43 45 ASP D CA 1
ATOM 1466 C C . ASP C 3 21 ? -10.464 -2.327 4.776 1.00 7.66 45 ASP D C 1
ATOM 1467 O O . ASP C 3 21 ? -11.580 -2.123 4.313 1.00 9.33 45 ASP D O 1
ATOM 1472 N N . ILE C 3 22 ? -10.232 -2.551 6.063 1.00 7.25 46 ILE D N 1
ATOM 1473 C CA . ILE C 3 22 ? -11.296 -2.612 7.061 1.00 7.48 46 ILE D CA 1
ATOM 1474 C C . ILE C 3 22 ? -10.987 -1.612 8.164 1.00 7.07 46 ILE D C 1
ATOM 1475 O O . ILE C 3 22 ? -9.909 -1.660 8.775 1.00 8.06 46 ILE D O 1
ATOM 1480 N N . TRP C 3 23 ? -11.943 -0.703 8.403 1.00 7.36 47 TRP D N 1
ATOM 1481 C CA . TRP C 3 23 ? -11.797 0.373 9.364 1.00 7.92 47 TRP D CA 1
ATOM 1482 C C . TRP C 3 23 ? -12.878 0.203 10.443 1.00 7.56 47 TRP D C 1
ATOM 1483 O O . TRP C 3 23 ? -14.071 0.239 10.117 1.00 8.27 47 TRP D O 1
ATOM 1494 N N . ASN C 3 24 ? -12.467 -0.036 11.692 1.00 8.21 48 ASN D N 1
ATOM 1495 C CA . ASN C 3 24 ? -13.398 -0.461 12.738 1.00 8.82 48 ASN D CA 1
ATOM 1496 C C . ASN C 3 24 ? -13.809 0.749 13.550 1.00 7.96 48 ASN D C 1
ATOM 1497 O O . ASN C 3 24 ? -13.022 1.385 14.250 1.00 9.06 48 ASN D O 1
ATOM 1502 N N . VAL C 3 25 ? -15.106 1.139 13.412 1.00 8.38 49 VAL D N 1
ATOM 1503 C CA . VAL C 3 25 ? -15.656 2.302 14.128 1.00 8.97 49 VAL D CA 1
ATOM 1504 C C . VAL C 3 25 ? -15.759 2.026 15.622 1.00 8.93 49 VAL D C 1
ATOM 1505 O O . VAL C 3 25 ? -15.701 2.950 16.445 1.00 10.03 49 VAL D O 1
ATOM 1509 N N . THR C 3 26 ? -15.947 0.758 15.988 1.00 8.88 50 THR D N 1
ATOM 1510 C CA . THR C 3 26 ? -16.089 0.431 17.400 1.00 9.16 50 THR D CA 1
ATOM 1511 C C . THR C 3 26 ? -14.776 0.575 18.157 1.00 9.81 50 THR D C 1
ATOM 1512 O O . THR C 3 26 ? -14.760 1.110 19.257 1.00 11.63 50 THR D O 1
ATOM 1516 N N . ASN C 3 27 ? -13.656 0.024 17.604 1.00 9.44 51 ASN D N 1
ATOM 1517 C CA . ASN C 3 27 ? -12.429 0.001 18.341 1.00 10.49 51 ASN D CA 1
ATOM 1518 C C . ASN C 3 27 ? -11.288 0.820 17.701 1.00 9.59 51 ASN D C 1
ATOM 1519 O O . ASN C 3 27 ? -10.203 0.855 18.317 1.00 11.66 51 ASN D O 1
ATOM 1524 N N . GLY C 3 28 ? -11.476 1.430 16.543 1.00 9.18 52 GLY D N 1
ATOM 1525 C CA . GLY C 3 28 ? -10.469 2.240 15.892 1.00 9.88 52 GLY D CA 1
ATOM 1526 C C . GLY C 3 28 ? -9.427 1.455 15.108 1.00 8.94 52 GLY D C 1
ATOM 1527 O O . GLY C 3 28 ? -8.590 2.115 14.446 1.00 10.12 52 GLY D O 1
ATOM 1528 N N . LYS C 3 29 ? -9.395 0.128 15.145 1.00 8.98 53 LYS D N 1
ATOM 1529 C CA . LYS C 3 29 ? -8.369 -0.595 14.396 1.00 8.52 53 LYS D CA 1
ATOM 1530 C C . LYS C 3 29 ? -8.574 -0.477 12.917 1.00 8.57 53 LYS D C 1
ATOM 1531 O O . LYS C 3 29 ? -9.725 -0.390 12.397 1.00 9.82 53 LYS D O 1
ATOM 1537 N N . ARG C 3 30 ? -7.465 -0.466 12.170 1.00 8.30 54 ARG D N 1
ATOM 1538 C CA . ARG C 3 30 ? -7.451 -0.343 10.734 1.00 8.54 54 ARG D CA 1
ATOM 1539 C C . ARG C 3 30 ? -6.558 -1.458 10.190 1.00 7.97 54 ARG D C 1
ATOM 1540 O O . ARG C 3 30 ? -5.397 -1.540 10.631 1.00 10.04 54 ARG D O 1
ATOM 1548 N N . PHE C 3 31 ? -7.026 -2.272 9.269 1.00 8.22 55 PHE D N 1
ATOM 1549 C CA . PHE C 3 31 ? -6.185 -3.371 8.737 1.00 9.06 55 PHE D CA 1
ATOM 1550 C C . PHE C 3 31 ? -6.571 -3.661 7.313 1.00 8.62 55 PHE D C 1
ATOM 1551 O O . PHE C 3 31 ? -7.631 -3.233 6.822 1.00 10.48 55 PHE D O 1
ATOM 1559 N N . SER C 3 32 ? -5.692 -4.408 6.658 1.00 8.51 56 SER D N 1
ATOM 1560 C CA . SER C 3 32 ? -5.869 -4.754 5.263 1.00 8.29 56 SER D CA 1
ATOM 1561 C C . SER C 3 32 ? -5.816 -6.284 5.108 1.00 8.26 56 SER D C 1
ATOM 1562 O O . SER C 3 32 ? -4.976 -6.939 5.759 1.00 8.65 56 SER D O 1
ATOM 1565 N N . THR C 3 33 ? -6.674 -6.809 4.242 1.00 8.08 57 THR D N 1
ATOM 1566 C CA . THR C 3 33 ? -6.779 -8.255 4.021 1.00 8.90 57 THR D CA 1
ATOM 1567 C C . THR C 3 33 ? -7.290 -8.469 2.619 1.00 7.95 57 THR D C 1
ATOM 1568 O O . THR C 3 33 ? -7.034 -7.655 1.721 1.00 8.26 57 THR D O 1
ATOM 1572 N N . TYR C 3 34 ? -7.980 -9.582 2.390 1.00 8.78 58 TYR D N 1
ATOM 1573 C CA . TYR C 3 34 ? -8.633 -9.836 1.129 1.00 8.92 58 TYR D CA 1
ATOM 1574 C C . TYR C 3 34 ? -10.052 -10.417 1.391 1.00 8.14 58 TYR D C 1
ATOM 1575 O O . TYR C 3 34 ? -10.310 -10.885 2.466 1.00 9.16 58 TYR D O 1
ATOM 1584 N N . ALA C 3 35 ? -10.888 -10.299 0.365 1.00 8.22 59 ALA D N 1
ATOM 1585 C CA . ALA C 3 35 ? -12.301 -10.742 0.448 1.00 8.55 59 ALA D CA 1
ATOM 1586 C C . ALA C 3 35 ? -12.468 -12.238 0.158 1.00 8.47 59 ALA D C 1
ATOM 1587 O O . ALA C 3 35 ? -12.056 -12.716 -0.910 1.00 9.84 59 ALA D O 1
ATOM 1589 N N . ILE C 3 36 ? -13.130 -12.938 1.059 1.00 8.74 60 ILE D N 1
ATOM 1590 C CA . ILE C 3 36 ? -13.628 -14.311 0.877 1.00 10.36 60 ILE D CA 1
ATOM 1591 C C . ILE C 3 36 ? -15.158 -14.141 0.648 1.00 9.18 60 ILE D C 1
ATOM 1592 O O . ILE C 3 36 ? -15.800 -13.306 1.255 1.00 9.31 60 ILE D O 1
ATOM 1597 N N . ALA C 3 37 ? -15.702 -14.983 -0.216 1.00 9.30 61 ALA D N 1
ATOM 1598 C CA . ALA C 3 37 ? -17.147 -14.970 -0.403 1.00 10.13 61 ALA D CA 1
ATOM 1599 C C . ALA C 3 37 ? -17.882 -15.687 0.699 1.00 9.49 61 ALA D C 1
ATOM 1600 O O . ALA C 3 37 ? -17.410 -16.759 1.160 1.00 10.12 61 ALA D O 1
ATOM 1602 N N . ALA C 3 38 ? -19.020 -15.158 1.090 1.00 9.91 62 ALA D N 1
ATOM 1603 C CA . ALA C 3 38 ? -19.993 -15.867 1.959 1.00 10.28 62 ALA D CA 1
ATOM 1604 C C . ALA C 3 38 ? -21.297 -16.025 1.173 1.00 9.61 62 ALA D C 1
ATOM 1605 O O . ALA C 3 38 ? -21.644 -15.253 0.259 1.00 10.96 62 ALA D O 1
ATOM 1607 N N . GLU C 3 39 ? -22.036 -17.066 1.571 1.00 9.66 63 GLU D N 1
ATOM 1608 C CA . GLU C 3 39 ? -23.268 -17.459 0.916 1.00 11.02 63 GLU D CA 1
ATOM 1609 C C . GLU C 3 39 ? -24.217 -16.225 0.742 1.00 9.77 63 GLU D C 1
ATOM 1610 O O . GLU C 3 39 ? -24.515 -15.493 1.675 1.00 10.39 63 GLU D O 1
ATOM 1616 N N . ARG C 3 40 ? -24.721 -16.106 -0.486 1.00 10.98 64 ARG D N 1
ATOM 1617 C CA . ARG C 3 40 ? -25.657 -14.978 -0.816 1.00 10.98 64 ARG D CA 1
ATOM 1618 C C . ARG C 3 40 ? -26.853 -15.020 0.108 1.00 10.29 64 ARG D C 1
ATOM 1619 O O . ARG C 3 40 ? -27.524 -16.083 0.213 1.00 12.25 64 ARG D O 1
ATOM 1627 N N . GLY C 3 41 ? -27.165 -13.908 0.723 1.00 10.95 65 GLY D N 1
ATOM 1628 C CA . GLY C 3 41 ? -28.303 -13.839 1.588 1.00 12.16 65 GLY D CA 1
ATOM 1629 C C . GLY C 3 41 ? -28.064 -14.139 3.028 1.00 11.38 65 GLY D C 1
ATOM 1630 O O . GLY C 3 41 ? -28.953 -13.986 3.882 1.00 13.76 65 GLY D O 1
ATOM 1631 N N . SER C 3 42 ? -26.825 -14.614 3.346 1.00 10.03 66 SER D N 1
ATOM 1632 C CA . SER C 3 42 ? -26.510 -14.974 4.734 1.00 10.48 66 SER D CA 1
ATOM 1633 C C . SER C 3 42 ? -26.285 -13.779 5.646 1.00 9.58 66 SER D C 1
ATOM 1634 O O . SER C 3 42 ? -26.317 -13.889 6.854 1.00 10.72 66 SER D O 1
ATOM 1637 N N . ARG C 3 43 ? -25.993 -12.594 5.018 1.00 9.45 67 ARG D N 1
ATOM 1638 C CA A ARG C 3 43 ? -25.650 -11.353 5.834 0.50 9.43 67 ARG D CA 1
ATOM 1639 C CA B ARG C 3 43 ? -25.631 -11.372 5.655 0.50 9.85 67 ARG D CA 1
ATOM 1640 C C . ARG C 3 43 ? -24.380 -11.456 6.581 1.00 10.06 67 ARG D C 1
ATOM 1641 O O . ARG C 3 43 ? -24.157 -10.625 7.447 1.00 11.71 67 ARG D O 1
ATOM 1656 N N . ILE C 3 44 ? -23.539 -12.452 6.268 1.00 9.07 68 ILE D N 1
ATOM 1657 C CA . ILE C 3 44 ? -22.330 -12.698 7.038 1.00 9.40 68 ILE D CA 1
ATOM 1658 C C . ILE C 3 44 ? -21.242 -11.621 6.751 1.00 8.99 68 ILE D C 1
ATOM 1659 O O . ILE C 3 44 ? -20.999 -11.240 5.577 1.00 9.10 68 ILE D O 1
ATOM 1664 N N . ILE C 3 45 ? -20.589 -11.211 7.830 1.00 8.60 69 ILE D N 1
ATOM 1665 C CA . ILE C 3 45 ? -19.317 -10.467 7.836 1.00 8.10 69 ILE D CA 1
ATOM 1666 C C . ILE C 3 45 ? -18.447 -11.224 8.864 1.00 8.65 69 ILE D C 1
ATOM 1667 O O . ILE C 3 45 ? -18.629 -11.054 10.073 1.00 9.18 69 ILE D O 1
ATOM 1672 N N . SER C 3 46 ? -17.557 -12.100 8.360 1.00 8.25 70 SER D N 1
ATOM 1673 C CA . SER C 3 46 ? -16.848 -13.004 9.243 1.00 8.88 70 SER D CA 1
ATOM 1674 C C . SER C 3 46 ? -15.343 -12.634 9.198 1.00 8.51 70 SER D C 1
ATOM 1675 O O . SER C 3 46 ? -14.696 -12.730 8.153 1.00 9.64 70 SER D O 1
ATOM 1678 N N . VAL C 3 47 ? -14.843 -12.174 10.331 1.00 8.62 71 VAL D N 1
ATOM 1679 C CA . VAL C 3 47 ? -13.415 -11.749 10.486 1.00 9.34 71 VAL D CA 1
ATOM 1680 C C . VAL C 3 47 ? -12.630 -12.979 10.994 1.00 8.99 71 VAL D C 1
ATOM 1681 O O . VAL C 3 47 ? -12.868 -13.415 12.128 1.00 10.26 71 VAL D O 1
ATOM 1685 N N . ASN C 3 48 ? -11.772 -13.466 10.131 1.00 8.63 72 ASN D N 1
ATOM 1686 C CA . ASN C 3 48 ? -11.251 -14.840 10.293 1.00 9.04 72 ASN D CA 1
ATOM 1687 C C . ASN C 3 48 ? -9.713 -14.818 10.436 1.00 9.57 72 ASN D C 1
ATOM 1688 O O . ASN C 3 48 ? -9.010 -13.952 9.956 1.00 10.56 72 ASN D O 1
ATOM 1693 N N . GLY C 3 49 ? -9.192 -15.869 11.087 1.00 9.77 73 GLY D N 1
ATOM 1694 C CA . GLY C 3 49 ? -7.754 -16.050 11.180 1.00 9.63 73 GLY D CA 1
ATOM 1695 C C . GLY C 3 49 ? -7.154 -14.941 11.976 1.00 8.44 73 GLY D C 1
ATOM 1696 O O . GLY C 3 49 ? -7.674 -14.492 12.996 1.00 8.97 73 GLY D O 1
ATOM 1697 N N . ALA C 3 50 ? -5.914 -14.497 11.558 1.00 8.43 74 ALA D N 1
ATOM 1698 C CA . ALA C 3 50 ? -5.234 -13.481 12.323 1.00 8.23 74 ALA D CA 1
ATOM 1699 C C . ALA C 3 50 ? -6.078 -12.192 12.472 1.00 8.33 74 ALA D C 1
ATOM 1700 O O . ALA C 3 50 ? -5.941 -11.488 13.490 1.00 8.96 74 ALA D O 1
ATOM 1702 N N . ALA C 3 51 ? -6.916 -11.919 11.490 1.00 8.15 75 ALA D N 1
ATOM 1703 C CA . ALA C 3 51 ? -7.756 -10.702 11.545 1.00 8.95 75 ALA D CA 1
ATOM 1704 C C . ALA C 3 51 ? -8.691 -10.710 12.719 1.00 8.86 75 ALA D C 1
ATOM 1705 O O . ALA C 3 51 ? -9.136 -9.607 13.115 1.00 9.88 75 ALA D O 1
ATOM 1707 N N . ALA C 3 52 ? -9.045 -11.873 13.285 1.00 9.14 76 ALA D N 1
ATOM 1708 C CA . ALA C 3 52 ? -9.925 -11.913 14.445 1.00 9.76 76 ALA D CA 1
ATOM 1709 C C . ALA C 3 52 ? -9.326 -11.251 15.666 1.00 9.65 76 ALA D C 1
ATOM 1710 O O . ALA C 3 52 ? -10.079 -10.944 16.597 1.00 11.83 76 ALA D O 1
ATOM 1712 N N . HIS C 3 53 ? -8.009 -10.971 15.687 1.00 9.22 77 HIS D N 1
ATOM 1713 C CA . HIS C 3 53 ? -7.458 -10.121 16.736 1.00 9.18 77 HIS D CA 1
ATOM 1714 C C . HIS C 3 53 ? -7.889 -8.650 16.617 1.00 10.13 77 HIS D C 1
ATOM 1715 O O . HIS C 3 53 ? -7.617 -7.895 17.556 1.00 13.07 77 HIS D O 1
ATOM 1729 N N . ALA C 3 55 ? -11.157 -7.452 15.562 1.00 11.08 79 ALA D N 1
ATOM 1730 C CA . ALA C 3 55 ? -12.561 -7.148 15.644 1.00 11.27 79 ALA D CA 1
ATOM 1731 C C . ALA C 3 55 ? -13.270 -8.180 16.555 1.00 11.76 79 ALA D C 1
ATOM 1732 O O . ALA C 3 55 ? -12.799 -9.316 16.713 1.00 14.49 79 ALA D O 1
ATOM 1734 N N . SER C 3 56 ? -14.426 -7.788 17.044 1.00 11.87 80 SER D N 1
ATOM 1735 C CA . SER C 3 56 ? -15.332 -8.628 17.819 1.00 12.45 80 SER D CA 1
ATOM 1736 C C . SER C 3 56 ? -16.687 -8.670 17.115 1.00 11.39 80 SER D C 1
ATOM 1737 O O . SER C 3 56 ? -17.081 -7.757 16.365 1.00 10.54 80 SER D O 1
ATOM 1740 N N . VAL C 3 57 ? -17.448 -9.740 17.387 1.00 11.07 81 VAL D N 1
ATOM 1741 C CA . VAL C 3 57 ? -18.873 -9.763 16.948 1.00 10.08 81 VAL D CA 1
ATOM 1742 C C . VAL C 3 57 ? -19.616 -8.546 17.427 1.00 11.01 81 VAL D C 1
ATOM 1743 O O . VAL C 3 57 ? -19.458 -8.133 18.608 1.00 11.44 81 VAL D O 1
ATOM 1747 N N . GLY C 3 58 ? -20.392 -7.926 16.524 1.00 10.44 82 GLY D N 1
ATOM 1748 C CA . GLY C 3 58 ? -21.157 -6.735 16.835 1.00 10.73 82 GLY D CA 1
ATOM 1749 C C . GLY C 3 58 ? -20.422 -5.467 16.448 1.00 9.99 82 GLY D C 1
ATOM 1750 O O . GLY C 3 58 ? -21.015 -4.387 16.405 1.00 11.79 82 GLY D O 1
ATOM 1751 N N . ASP C 3 59 ? -19.079 -5.534 16.197 1.00 10.26 83 ASP D N 1
ATOM 1752 C CA . ASP C 3 59 ? -18.376 -4.294 15.832 1.00 9.29 83 ASP D CA 1
ATOM 1753 C C . ASP C 3 59 ? -18.904 -3.782 14.488 1.00 9.18 83 ASP D C 1
ATOM 1754 O O . ASP C 3 59 ? -19.292 -4.529 13.593 1.00 10.05 83 ASP D O 1
ATOM 1759 N N . ILE C 3 60 ? -18.889 -2.444 14.402 1.00 8.95 84 ILE D N 1
ATOM 1760 C CA . ILE C 3 60 ? -19.348 -1.727 13.214 1.00 9.16 84 ILE D CA 1
ATOM 1761 C C . ILE C 3 60 ? -18.090 -1.343 12.404 1.00 8.41 84 ILE D C 1
ATOM 1762 O O . ILE C 3 60 ? -17.178 -0.699 12.955 1.00 9.45 84 ILE D O 1
ATOM 1767 N N . VAL C 3 61 ? -18.057 -1.712 11.140 1.00 8.56 85 VAL D N 1
ATOM 1768 C CA . VAL C 3 61 ? -16.897 -1.480 10.273 1.00 8.54 85 VAL D CA 1
ATOM 1769 C C . VAL C 3 61 ? -17.279 -0.869 8.948 1.00 8.38 85 VAL D C 1
ATOM 1770 O O . VAL C 3 61 ? -18.433 -0.991 8.473 1.00 8.99 85 VAL D O 1
ATOM 1774 N N . ILE C 3 62 ? -16.280 -0.250 8.308 1.00 8.37 86 ILE D N 1
ATOM 1775 C CA . ILE C 3 62 ? -16.362 0.148 6.923 1.00 8.12 86 ILE D CA 1
ATOM 1776 C C . ILE C 3 62 ? -15.344 -0.786 6.186 1.00 7.92 86 ILE D C 1
ATOM 1777 O O . ILE C 3 62 ? -14.213 -0.917 6.616 1.00 8.85 86 ILE D O 1
ATOM 1782 N N . ILE C 3 63 ? -15.805 -1.366 5.062 1.00 7.75 87 ILE D N 1
ATOM 1783 C CA . ILE C 3 63 ? -14.970 -2.224 4.225 1.00 7.68 87 ILE D CA 1
ATOM 1784 C C . ILE C 3 63 ? -14.828 -1.543 2.876 1.00 7.90 87 ILE D C 1
ATOM 1785 O O . ILE C 3 63 ? -15.849 -1.228 2.219 1.00 9.33 87 ILE D O 1
ATOM 1790 N N . ALA C 3 64 ? -13.584 -1.276 2.447 1.00 8.30 88 ALA D N 1
ATOM 1791 C CA . ALA C 3 64 ? -13.340 -0.520 1.231 1.00 8.59 88 ALA D CA 1
ATOM 1792 C C . ALA C 3 64 ? -12.390 -1.281 0.312 1.00 8.15 88 ALA D C 1
ATOM 1793 O O . ALA C 3 64 ? -11.503 -2.026 0.755 1.00 8.89 88 ALA D O 1
ATOM 1795 N N . SER C 3 65 ? -12.539 -1.066 -1.018 1.00 8.29 89 SER D N 1
ATOM 1796 C CA . SER C 3 65 ? -11.526 -1.457 -1.969 1.00 8.71 89 SER D CA 1
ATOM 1797 C C . SER C 3 65 ? -11.121 -0.241 -2.800 1.00 7.71 89 SER D C 1
ATOM 1798 O O . SER C 3 65 ? -11.869 0.726 -2.919 1.00 8.98 89 SER D O 1
ATOM 1801 N N . PHE C 3 66 ? -9.918 -0.338 -3.332 1.00 8.22 90 PHE D N 1
ATOM 1802 C CA . PHE C 3 66 ? -9.305 0.756 -4.110 1.00 8.44 90 PHE D CA 1
ATOM 1803 C C . PHE C 3 66 ? -8.823 0.248 -5.453 1.00 8.70 90 PHE D C 1
ATOM 1804 O O . PHE C 3 66 ? -8.297 -0.900 -5.524 1.00 10.70 90 PHE D O 1
ATOM 1812 N N . VAL C 3 67 ? -8.946 1.041 -6.482 1.00 9.08 91 VAL D N 1
ATOM 1813 C CA . VAL C 3 67 ? -8.501 0.693 -7.811 1.00 9.34 91 VAL D CA 1
ATOM 1814 C C . VAL C 3 67 ? -7.596 1.798 -8.369 1.00 9.27 91 VAL D C 1
ATOM 1815 O O . VAL C 3 67 ? -7.633 2.946 -7.890 1.00 11.12 91 VAL D O 1
ATOM 1819 N N . THR C 3 68 ? -6.798 1.475 -9.376 1.00 9.43 92 THR D N 1
ATOM 1820 C CA . THR C 3 68 ? -5.960 2.498 -10.021 1.00 9.26 92 THR D CA 1
ATOM 1821 C C . THR C 3 68 ? -6.451 2.726 -11.429 1.00 9.88 92 THR D C 1
ATOM 1822 O O . THR C 3 68 ? -7.016 1.885 -12.106 1.00 11.00 92 THR D O 1
ATOM 1826 N N . MET C 3 69 ? -6.206 3.985 -11.883 1.00 9.74 93 MET D N 1
ATOM 1827 C CA . MET C 3 69 ? -6.597 4.376 -13.240 1.00 10.70 93 MET D CA 1
ATOM 1828 C C . MET C 3 69 ? -5.840 5.714 -13.567 1.00 10.44 93 MET D C 1
ATOM 1829 O O . MET C 3 69 ? -5.421 6.436 -12.657 1.00 10.56 93 MET D O 1
ATOM 1834 N N . PRO C 3 70 ? -5.775 6.061 -14.857 1.00 11.91 94 PRO D N 1
ATOM 1835 C CA . PRO C 3 70 ? -5.158 7.354 -15.234 1.00 13.08 94 PRO D CA 1
ATOM 1836 C C . PRO C 3 70 ? -5.843 8.516 -14.631 1.00 11.97 94 PRO D C 1
ATOM 1837 O O . PRO C 3 70 ? -7.107 8.522 -14.430 1.00 12.68 94 PRO D O 1
ATOM 1841 N N .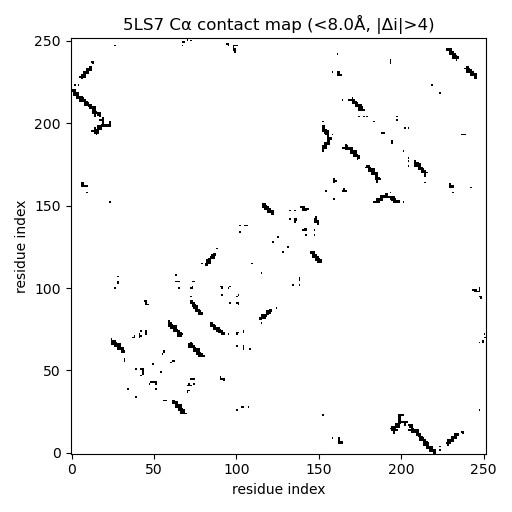 ASP C 3 71 ? -5.118 9.611 -14.458 1.00 12.90 95 ASP D N 1
ATOM 1842 C CA . ASP C 3 71 ? -5.642 10.847 -13.919 1.00 13.57 95 ASP D CA 1
ATOM 1843 C C . ASP C 3 71 ? -6.969 11.305 -14.576 1.00 13.75 95 ASP D C 1
ATOM 1844 O O . ASP C 3 71 ? -7.931 11.716 -13.888 1.00 15.38 95 ASP D O 1
ATOM 1849 N N . GLU C 3 72 ? -7.022 11.270 -15.892 1.00 15.95 96 GLU D N 1
ATOM 1850 C CA . GLU C 3 72 ? -8.221 11.789 -16.574 1.00 18.79 96 GLU D CA 1
ATOM 1851 C C . GLU C 3 72 ? -9.463 10.991 -16.175 1.00 17.87 96 GLU D C 1
ATOM 1852 O O . GLU C 3 72 ? -10.546 11.575 -16.017 1.00 23.02 96 GLU D O 1
ATOM 1858 N N A GLU C 3 73 ? -9.357 9.671 -16.052 0.50 15.48 97 GLU D N 1
ATOM 1859 N N B GLU C 3 73 ? -9.340 9.657 -16.103 0.50 15.66 97 GLU D N 1
ATOM 1860 C CA A GLU C 3 73 ? -10.538 8.893 -15.710 0.50 16.79 97 GLU D CA 1
ATOM 1861 C CA B GLU C 3 73 ? -10.492 8.837 -15.685 0.50 17.03 97 GLU D CA 1
ATOM 1862 C C A GLU C 3 73 ? -10.823 9.076 -14.219 0.50 14.94 97 GLU D C 1
ATOM 1863 C C B GLU C 3 73 ? -10.815 9.064 -14.221 0.50 14.33 97 GLU D C 1
ATOM 1864 O O A GLU C 3 73 ? -11.975 9.024 -13.807 0.50 16.75 97 GLU D O 1
ATOM 1865 O O B GLU C 3 73 ? -11.967 8.970 -13.823 0.50 16.07 97 GLU D O 1
ATOM 1876 N N . ALA C 3 74 ? -9.793 9.282 -13.368 1.00 13.40 98 ALA D N 1
ATOM 1877 C CA . ALA C 3 74 ? -10.011 9.467 -11.966 1.00 13.10 98 ALA D CA 1
ATOM 1878 C C . ALA C 3 74 ? -10.885 10.707 -11.637 1.00 13.76 98 ALA D C 1
ATOM 1879 O O . ALA C 3 74 ? -11.606 10.708 -10.649 1.00 15.58 98 ALA D O 1
ATOM 1881 N N . ARG C 3 75 ? -10.767 11.735 -12.450 1.00 15.93 99 ARG D N 1
ATOM 1882 C CA . ARG C 3 75 ? -11.529 12.954 -12.249 1.00 19.88 99 ARG D CA 1
ATOM 1883 C C . ARG C 3 75 ? -13.030 12.799 -12.427 1.00 22.67 99 ARG D C 1
ATOM 1884 O O . ARG C 3 75 ? -13.751 13.638 -11.858 1.00 29.40 99 ARG D O 1
ATOM 1892 N N . THR C 3 76 ? -13.504 11.734 -13.100 1.00 18.99 100 THR D N 1
ATOM 1893 C CA . THR C 3 76 ? -14.924 11.539 -13.306 1.00 23.60 100 THR D CA 1
ATOM 1894 C C . THR C 3 76 ? -15.405 10.226 -12.755 1.00 23.46 100 THR D C 1
ATOM 1895 O O . THR C 3 76 ? -16.492 9.762 -12.906 1.00 24.21 100 THR D O 1
ATOM 1899 N N . TRP C 3 77 ? -14.500 9.488 -12.025 1.00 20.37 101 TRP D N 1
ATOM 1900 C CA . TRP C 3 77 ? -14.835 8.172 -11.377 1.00 17.42 101 TRP D CA 1
ATOM 1901 C C . TRP C 3 77 ? -15.973 8.318 -10.348 1.00 15.79 101 TRP D C 1
ATOM 1902 O O . TRP C 3 77 ? -15.942 9.143 -9.606 1.00 17.74 101 TRP D O 1
ATOM 1913 N N . ARG C 3 78 ? -16.803 7.282 -10.325 1.00 14.82 102 ARG D N 1
ATOM 1914 C CA . ARG C 3 78 ? -17.911 7.199 -9.362 1.00 14.34 102 ARG D CA 1
ATOM 1915 C C . ARG C 3 78 ? -17.790 5.939 -8.501 1.00 13.60 102 ARG D C 1
ATOM 1916 O O . ARG C 3 78 ? -17.978 4.839 -9.049 1.00 17.16 102 ARG D O 1
ATOM 1924 N N . PRO C 3 79 ? -17.551 6.080 -7.230 1.00 11.65 103 PRO D N 1
ATOM 1925 C CA . PRO C 3 79 ? -17.394 4.866 -6.367 1.00 11.97 103 PRO D CA 1
ATOM 1926 C C . PRO C 3 79 ? -18.772 4.197 -6.111 1.00 11.43 103 PRO D C 1
ATOM 1927 O O . PRO C 3 79 ? -19.799 4.852 -6.082 1.00 15.43 103 PRO D O 1
ATOM 1931 N N . ASN C 3 80 ? -18.707 2.893 -5.883 1.00 10.00 104 ASN D N 1
ATOM 1932 C CA . ASN C 3 80 ? -19.893 2.064 -5.561 1.00 10.60 104 ASN D CA 1
ATOM 1933 C C . ASN C 3 80 ? -20.093 1.965 -4.104 1.00 11.01 104 ASN D C 1
ATOM 1934 O O . ASN C 3 80 ? -19.435 1.132 -3.432 1.00 12.06 104 ASN D O 1
ATOM 1939 N N . VAL C 3 81 ? -20.992 2.804 -3.529 1.00 11.78 105 VAL D N 1
ATOM 1940 C CA A VAL C 3 81 ? -21.144 2.927 -2.110 0.50 11.53 105 VAL D CA 1
ATOM 1941 C CA B VAL C 3 81 ? -21.139 2.824 -2.107 0.50 11.31 105 VAL D CA 1
ATOM 1942 C C . VAL C 3 81 ? -22.440 2.186 -1.667 1.00 11.80 105 VAL D C 1
ATOM 1943 O O . VAL C 3 81 ? -23.505 2.373 -2.305 1.00 15.06 105 VAL D O 1
ATOM 1950 N N . ALA C 3 82 ? -22.419 1.421 -0.602 1.00 10.80 106 ALA D N 1
ATOM 1951 C CA . ALA C 3 82 ? -23.586 0.692 -0.077 1.00 10.59 106 ALA D CA 1
ATOM 1952 C C . ALA C 3 82 ? -23.654 0.921 1.431 1.00 9.79 106 ALA D C 1
ATOM 1953 O O . ALA C 3 82 ? -22.664 0.788 2.136 1.00 11.43 106 ALA D O 1
ATOM 1955 N N . TYR C 3 83 ? -24.875 1.250 1.878 1.00 9.38 107 TYR D N 1
ATOM 1956 C CA . TYR C 3 83 ? -25.093 1.658 3.263 1.00 10.78 107 TYR D CA 1
ATOM 1957 C C . TYR C 3 83 ? -26.004 0.653 3.979 1.00 11.80 107 TYR D C 1
ATOM 1958 O O . TYR C 3 83 ? -26.984 0.180 3.385 1.00 12.00 107 TYR D O 1
ATOM 1967 N N . PHE C 3 84 ? -25.561 0.333 5.225 1.00 12.58 108 PHE D N 1
ATOM 1968 C CA . PHE C 3 84 ? -26.214 -0.732 6.065 1.00 12.82 108 PHE D CA 1
ATOM 1969 C C . PHE C 3 84 ? -26.574 -0.183 7.354 1.00 14.76 108 PHE D C 1
ATOM 1970 O O . PHE C 3 84 ? -25.960 0.756 7.961 1.00 15.42 108 PHE D O 1
ATOM 1978 N N . GLU C 3 85 ? -27.718 -0.738 7.901 1.00 13.97 109 GLU D N 1
ATOM 1979 C CA . GLU C 3 85 ? -28.230 -0.465 9.230 1.00 14.74 109 GLU D CA 1
ATOM 1980 C C . GLU C 3 85 ? -28.727 -1.816 9.858 1.00 15.82 109 GLU D C 1
ATOM 1981 O O . GLU C 3 85 ? -28.976 -2.845 9.176 1.00 17.23 109 GLU D O 1
ATOM 1987 N N . GLY C 3 86 ? -28.875 -1.743 11.171 1.00 20.45 110 GLY D N 1
ATOM 1988 C CA . GLY C 3 86 ? -29.421 -2.888 11.870 1.00 24.78 110 GLY D CA 1
ATOM 1989 C C . GLY C 3 86 ? -28.641 -4.116 11.599 1.00 24.28 110 GLY D C 1
ATOM 1990 O O . GLY C 3 86 ? -27.355 -4.075 11.647 1.00 25.54 110 GLY D O 1
ATOM 1991 N N . ASP C 3 87 ? -29.356 -5.283 11.448 1.00 26.13 111 ASP D N 1
ATOM 1992 C CA A ASP C 3 87 ? -28.572 -6.510 11.198 0.70 27.43 111 ASP D CA 1
ATOM 1993 C CA B ASP C 3 87 ? -28.776 -6.603 11.189 0.30 26.69 111 ASP D CA 1
ATOM 1994 C C . ASP C 3 87 ? -28.283 -6.740 9.736 1.00 17.32 111 ASP D C 1
ATOM 1995 O O . ASP C 3 87 ? -28.779 -7.600 9.018 1.00 17.32 111 ASP D O 1
ATOM 2004 N N . ASN C 3 88 ? -27.366 -5.828 9.293 1.00 14.07 112 ASN D N 1
ATOM 2005 C CA . ASN C 3 88 ? -26.848 -5.905 7.979 1.00 11.94 112 ASN D CA 1
ATOM 2006 C C . ASN C 3 88 ? -27.925 -5.857 6.921 1.00 10.99 112 ASN D C 1
ATOM 2007 O O . ASN C 3 88 ? -27.879 -6.566 5.909 1.00 12.20 112 ASN D O 1
ATOM 2012 N N . GLU C 3 89 ? -28.872 -4.934 7.149 1.00 12.71 113 GLU D N 1
ATOM 2013 C CA . GLU C 3 89 ? -29.912 -4.681 6.167 1.00 14.70 113 GLU D CA 1
ATOM 2014 C C . GLU C 3 89 ? -29.446 -3.539 5.241 1.00 13.47 113 GLU D C 1
ATOM 2015 O O . GLU C 3 89 ? -29.193 -2.410 5.715 1.00 15.75 113 GLU D O 1
ATOM 2018 N N A MET C 3 90 ? -29.330 -3.795 3.974 0.40 13.99 114 MET D N 1
ATOM 2019 N N B MET C 3 90 ? -29.385 -3.792 3.988 0.60 14.69 114 MET D N 1
ATOM 2020 C CA A MET C 3 90 ? -28.896 -2.739 3.009 0.40 14.66 114 MET D CA 1
ATOM 2021 C CA B MET C 3 90 ? -28.865 -2.745 3.054 0.60 14.10 114 MET D CA 1
ATOM 2022 C C . MET C 3 90 ? -29.968 -1.657 2.814 1.00 14.77 114 MET D C 1
ATOM 2023 O O . MET C 3 90 ? -31.096 -1.965 2.545 1.00 20.74 114 MET D O 1
ATOM 2031 N N . LYS C 3 91 ? -29.655 -0.419 3.150 1.00 15.35 115 LYS D N 1
ATOM 2032 C CA . LYS C 3 91 ? -30.572 0.727 3.134 1.00 15.57 115 LYS D CA 1
ATOM 2033 C C . LYS C 3 91 ? -30.535 1.434 1.761 1.00 14.74 115 LYS D C 1
ATOM 2034 O O . LYS C 3 91 ? -31.585 1.890 1.313 1.00 18.68 115 LYS D O 1
ATOM 2040 N N . ARG C 3 92 ? -29.368 1.558 1.154 1.00 13.77 116 ARG D N 1
ATOM 2041 C CA . ARG C 3 92 ? -29.210 2.409 -0.014 1.00 13.02 116 ARG D CA 1
ATOM 2042 C C . ARG C 3 92 ? -27.921 2.035 -0.709 1.00 11.75 116 ARG D C 1
ATOM 2043 O O . ARG C 3 92 ? -26.939 1.717 -0.058 1.00 12.20 116 ARG D O 1
ATOM 2051 N N . THR C 3 93 ? -27.902 2.166 -2.045 1.00 12.44 117 THR D N 1
ATOM 2052 C CA . THR C 3 93 ? -26.720 2.175 -2.852 1.00 12.32 117 THR D CA 1
ATOM 2053 C C . THR C 3 93 ? -26.583 3.500 -3.538 1.00 13.35 117 THR D C 1
ATOM 2054 O O . THR C 3 93 ? -27.612 4.122 -3.851 1.00 18.02 117 THR D O 1
ATOM 2058 N N . ALA C 3 94 ? -25.384 3.939 -3.810 1.00 11.76 118 ALA D N 1
ATOM 2059 C CA . ALA C 3 94 ? -25.176 5.222 -4.483 1.00 12.93 118 ALA D CA 1
ATOM 2060 C C . ALA C 3 94 ? -23.823 5.189 -5.183 1.00 11.35 118 ALA D C 1
ATOM 2061 O O . ALA C 3 94 ? -23.074 4.219 -5.147 1.00 11.96 118 ALA D O 1
ATOM 2063 N N . LYS C 3 95 ? -23.546 6.309 -5.871 1.00 12.21 119 LYS D N 1
ATOM 2064 C CA . LYS C 3 95 ? -22.390 6.466 -6.728 1.00 12.04 119 LYS D CA 1
ATOM 2065 C C . LYS C 3 95 ? -21.575 7.706 -6.436 1.00 11.58 119 LYS D C 1
ATOM 2066 O O . LYS C 3 95 ? -20.709 8.134 -7.230 1.00 13.68 119 LYS D O 1
ATOM 2072 N N . ALA C 3 96 ? -21.803 8.328 -5.270 1.00 11.51 120 ALA D N 1
ATOM 2073 C CA . ALA C 3 96 ? -21.135 9.546 -4.827 1.00 11.82 120 ALA D CA 1
ATOM 2074 C C . ALA C 3 96 ? -21.303 9.746 -3.370 1.00 11.53 120 ALA D C 1
ATOM 2075 O O . ALA C 3 96 ? -22.341 9.296 -2.828 1.00 12.34 120 ALA D O 1
ATOM 2077 N N . ILE C 3 97 ? -20.367 10.437 -2.743 1.00 12.43 121 ILE D N 1
ATOM 2078 C CA . ILE C 3 97 ? -20.488 10.915 -1.389 1.00 11.52 121 ILE D CA 1
ATOM 2079 C C . ILE C 3 97 ? -20.818 12.410 -1.450 1.00 11.01 121 ILE D C 1
ATOM 2080 O O . ILE C 3 97 ? -20.191 13.128 -2.253 1.00 11.83 121 ILE D O 1
ATOM 2085 N N . PRO C 3 98 ? -21.752 12.919 -0.679 1.00 10.02 122 PRO D N 1
ATOM 2086 C CA . PRO C 3 98 ? -22.044 14.363 -0.678 1.00 10.35 122 PRO D CA 1
ATOM 2087 C C . PRO C 3 98 ? -20.846 15.159 -0.222 1.00 10.59 122 PRO D C 1
ATOM 2088 O O . PRO C 3 98 ? -19.871 14.677 0.365 1.00 11.01 122 PRO D O 1
ATOM 2092 N N . VAL C 3 99 ? -20.972 16.510 -0.466 1.00 10.20 123 VAL D N 1
ATOM 2093 C CA . VAL C 3 99 ? -20.031 17.497 0.082 1.00 10.16 123 VAL D CA 1
ATOM 2094 C C . VAL C 3 99 ? -20.423 17.862 1.508 1.00 9.89 123 VAL D C 1
ATOM 2095 O O . VAL C 3 99 ? -21.572 18.199 1.782 1.00 10.72 123 VAL D O 1
ATOM 2099 N N . GLN C 3 100 ? -19.406 17.814 2.418 1.00 9.34 124 GLN D N 1
ATOM 2100 C CA . GLN C 3 100 ? -19.645 18.253 3.786 1.00 9.84 124 GLN D CA 1
ATOM 2101 C C . GLN C 3 100 ? -19.649 19.789 3.813 1.00 9.62 124 GLN D C 1
ATOM 2102 O O . GLN C 3 100 ? -18.676 20.414 3.307 1.00 10.98 124 GLN D O 1
ATOM 2108 N N . VAL C 3 101 ? -20.683 20.420 4.362 1.00 11.17 125 VAL D N 1
ATOM 2109 C CA . VAL C 3 101 ? -20.788 21.848 4.392 1.00 10.90 125 VAL D CA 1
ATOM 2110 C C . VAL C 3 101 ? -20.629 22.355 5.807 1.00 12.50 125 VAL D C 1
ATOM 2111 O O . VAL C 3 101 ? -20.758 21.612 6.806 1.00 12.61 125 VAL D O 1
ATOM 2115 N N . ALA C 3 102 ? -20.254 23.661 5.917 1.00 12.15 126 ALA D N 1
ATOM 2116 C CA . ALA C 3 102 ? -20.146 24.278 7.194 1.00 13.70 126 ALA D CA 1
ATOM 2117 C C . ALA C 3 102 ? -21.457 24.407 7.968 1.00 15.36 126 ALA D C 1
ATOM 2118 O O . ALA C 3 102 ? -22.526 24.473 7.249 1.00 16.51 126 ALA D O 1
#

Nearest PDB structures (foldseek):
  4crz-assembly1_B  TM=1.003E+00  e=1.331E-24  Escherichia coli K-12
  2k5t-assembly1_A  TM=9.191E-01  e=1.872E-19  Escherichia coli K-12
  2cnt-assembly4_D  TM=7.540E-01  e=8.634E-08  Salmonella enterica subsp. enterica serovar Typhimurium str. LT2
  5isv-assembly2_B  TM=7.473E-01  e=7.045E-07  Escherichia coli O157:H7
  7wx6-assembly1_A  TM=7.260E-01  e=3.897E-05  Legionella pneumophila

Organism: Escherichia coli (strain K12) (NCBI:txid83333)

B-factor: mean 18.76, std 11.84, range [7.07, 96.03]

InterPro domains:
  IPR003190 Aspartate decarboxylase [MF_00446] (1-126)
  IPR003190 Aspartate decarboxylase [PF02261] (1-114)
  IPR003190 Aspartate decarboxylase [PIRSF006246] (1-118)
  IPR003190 Aspartate decarboxylase [PTHR21012] (1-125)
  IPR003190 Aspartate decarboxylase [TIGR00223] (1-126)
  IPR003190 Aspartate decarboxylase [cd06919] (3-112)
  IPR009010 Aspartate decarboxylase-like domain superfamily [SSF50692] (1-121)

Secondary structure (P-SEA, 3-state):
cccccccccccccccccccccccc/ccbbbbbcccccaaaaaaaaaaccccccccccccccccccccccccccccbbbbbbcccbbbbccccccccccccaaaaaaaaaaaaacccccbbbbbccccccaaaaaaaaaaaccccccccccccc/ccccaaaaaaacccccbbbbbbbccccccbbbbbbbccccccccccccccccccccbbbbbbbbbbbcaaaaaacccbbbbbcccccccccccbbbbbcc

GO terms:
  GO:0005737 cytoplasm (C, EXP)
  GO:0004068 aspartate 1-decarboxylase activity (F, EXP)
  GO:0005829 cytosol (C, IDA)
  GO:0016540 protein autoprocessing (P, IDA)

Foldseek 3Di:
DDDDDDPDDDPDDDDPDDDPPDDD/DAKDKDKDQDADPQNQVQVCQQCVPDRPVPQHDDDQWIKMFIDHPHGTFWIWIWGDDFQEIEIESTGGRPVCPPPCNSVVNVVVVCVVCVRHFKYWYFPPPDPDVVVVQVVVVVSVWDADVGTTMDGD/DEAAVVVCVQQVHDAQAKKWKAWPVPGDIDIDGYHYDHHPPRDDDQDDPSVVDDPPIDIDIDHDDDDDPVCVVVAWGWDWDADDSNDTDDIDGDDDDDDD

Solvent-accessible surface area: 13454 Å² total

Sequence (252 aa):
MMIRTMLQGKLHRVKKVTHADLHYEGMKKLTIIRLEKFSDQDRRIDLQKIWPEYSPSSLQVDDNHRIYAARRFNERLLAAVRVTLSGTEGALDSLRVRREEVVTRRRRGVGQYLLEEVLRNNPGVSCCWWMADAGVEDRGVMTTAFMQALGFTTAQQGGWEKKCSCAIDQQDFLDAAGILEENEAIDIWNVTNGKRFSTYAIAAERGSRRIISVNGAAAHASVGDIVIIASFVTMPDEEEARTWRPNVVAYFEGDDNEMMKRTAKAIPVQVA

Radius of gyration: 21.17 Å; Cα contacts (8 Å, |Δi|>4): 576; chains: 3; bounding box: 55×54×38 Å

CATH classification: 3.40.630.30